Protein AF-A0A7J7H3H7-F1 (afdb_monomer_lite)

Foldseek 3Di:
DDDDDDDDDDDDPDPPPPPPPPPDPPPPVVPPCPVPPDDPPVQCPDPPHVPNQDWAPWDAWPVRQKIWTWGDPPRDLLTFIWIAGPVVRDIDTQDWPPPSADDPVRADPVVVVVCVVVVQSRTIFRDKDWDPDPDPWTWIWTQHSVRWIWIWTDDDPWIFIFTWGDDDDPDTDTDDGDDGDDPDDDD

Structure (mmCIF, N/CA/C/O backbone):
data_AF-A0A7J7H3H7-F1
#
_entry.id   AF-A0A7J7H3H7-F1
#
loop_
_atom_site.group_PDB
_atom_site.id
_atom_site.type_symbol
_atom_site.label_atom_id
_atom_site.label_alt_id
_atom_site.label_comp_id
_atom_site.label_asym_id
_atom_site.label_entity_id
_atom_site.label_seq_id
_atom_site.pdbx_PDB_ins_code
_atom_site.Cartn_x
_atom_site.Cartn_y
_atom_site.Cartn_z
_atom_site.occupancy
_atom_site.B_iso_or_equiv
_atom_site.auth_seq_id
_atom_site.auth_comp_id
_atom_site.auth_asym_id
_atom_site.auth_atom_id
_atom_site.pdbx_PDB_model_num
ATOM 1 N N . MET A 1 1 ? 69.460 -36.941 15.754 1.00 39.03 1 MET A N 1
ATOM 2 C CA . MET A 1 1 ? 68.140 -37.121 16.405 1.00 39.03 1 MET A CA 1
ATOM 3 C C . MET A 1 1 ? 67.325 -35.861 16.114 1.00 39.03 1 MET A C 1
ATOM 5 O O . MET A 1 1 ? 67.773 -34.796 16.501 1.00 39.03 1 MET A O 1
ATOM 9 N N . GLN A 1 2 ? 66.471 -35.887 15.077 1.00 38.94 2 GLN A N 1
ATOM 10 C CA . GLN A 1 2 ? 64.987 -35.837 15.147 1.00 38.94 2 GLN A CA 1
ATOM 11 C C . GLN A 1 2 ? 64.462 -34.682 16.034 1.00 38.94 2 GLN A C 1
ATOM 13 O O . GLN A 1 2 ? 64.859 -34.579 17.181 1.00 38.94 2 GLN A O 1
ATOM 18 N N . SER A 1 3 ? 63.567 -33.786 15.607 1.00 41.22 3 SER A N 1
ATOM 19 C CA . SER A 1 3 ? 62.365 -34.005 14.797 1.00 41.22 3 SER A CA 1
ATOM 20 C C . SER A 1 3 ? 61.858 -32.684 14.187 1.00 41.22 3 SER A C 1
ATOM 22 O O . SER A 1 3 ? 61.768 -31.664 14.872 1.00 41.22 3 SER A O 1
ATOM 24 N N . ALA A 1 4 ? 61.504 -32.717 12.899 1.00 49.53 4 ALA A N 1
ATOM 25 C CA . ALA A 1 4 ? 60.829 -31.635 12.192 1.00 49.53 4 ALA A CA 1
ATOM 26 C C . ALA A 1 4 ? 59.316 -31.690 12.470 1.00 49.53 4 ALA A C 1
ATOM 28 O O . ALA A 1 4 ? 58.665 -32.703 12.221 1.00 49.53 4 ALA A O 1
ATOM 29 N N . LYS A 1 5 ? 58.735 -30.589 12.963 1.00 47.81 5 LYS A N 1
ATOM 30 C CA . LYS A 1 5 ? 57.282 -30.460 13.153 1.00 47.81 5 LYS A CA 1
ATOM 31 C C . LYS A 1 5 ? 56.591 -30.292 11.795 1.00 47.81 5 LYS A C 1
ATOM 33 O O . LYS A 1 5 ? 56.569 -29.202 11.226 1.00 47.81 5 LYS A O 1
ATOM 38 N N . THR A 1 6 ? 55.991 -31.361 11.284 1.00 47.09 6 THR A N 1
ATOM 39 C CA . THR A 1 6 ? 55.124 -31.345 10.100 1.00 47.09 6 THR A CA 1
ATOM 40 C C . THR A 1 6 ? 53.803 -30.639 10.411 1.00 47.09 6 THR A C 1
ATOM 42 O O . THR A 1 6 ? 52.975 -31.100 11.197 1.00 47.09 6 THR A O 1
ATOM 45 N N . LYS A 1 7 ? 53.587 -29.482 9.778 1.00 50.78 7 LYS A N 1
ATOM 46 C CA . LYS A 1 7 ? 52.361 -28.684 9.896 1.00 50.78 7 LYS A CA 1
ATOM 47 C C . LYS A 1 7 ? 51.278 -29.311 9.007 1.00 50.78 7 LYS A C 1
ATOM 49 O O . LYS A 1 7 ? 51.259 -29.111 7.796 1.00 50.78 7 LYS A O 1
ATOM 54 N N . LYS A 1 8 ? 50.389 -30.109 9.605 1.00 51.66 8 LYS A N 1
ATOM 55 C CA . LYS A 1 8 ? 49.273 -30.780 8.919 1.00 51.66 8 LYS A CA 1
ATOM 56 C C . LYS A 1 8 ? 48.258 -29.733 8.433 1.00 51.66 8 LYS A C 1
ATOM 58 O O . LYS A 1 8 ? 47.491 -29.191 9.228 1.00 51.66 8 LYS A O 1
ATOM 63 N N . ARG A 1 9 ? 48.270 -29.415 7.133 1.00 53.56 9 ARG A N 1
ATOM 64 C CA . ARG A 1 9 ? 47.237 -28.584 6.494 1.00 53.56 9 ARG A CA 1
ATOM 65 C C . ARG A 1 9 ? 45.914 -29.355 6.518 1.00 53.56 9 ARG A C 1
ATOM 67 O O . ARG A 1 9 ? 45.829 -30.467 6.006 1.00 53.56 9 ARG A O 1
ATOM 74 N N . LYS A 1 10 ? 44.899 -28.786 7.167 1.00 56.97 10 LYS A N 1
ATOM 75 C CA . LYS A 1 10 ? 43.535 -29.323 7.177 1.00 56.97 10 LYS A CA 1
ATOM 76 C C . LYS A 1 10 ? 42.913 -29.003 5.816 1.00 56.97 10 LYS A C 1
ATOM 78 O O . LYS A 1 10 ? 42.588 -27.850 5.559 1.00 56.97 10 LYS A O 1
ATOM 83 N N . ASN A 1 11 ? 42.807 -30.000 4.940 1.00 47.84 11 ASN A N 1
ATOM 84 C CA . ASN A 1 11 ? 42.078 -29.866 3.681 1.00 47.84 11 ASN A CA 1
ATOM 85 C C . ASN A 1 11 ? 40.593 -29.654 3.996 1.00 47.84 11 ASN A C 1
ATOM 87 O O . ASN A 1 11 ? 39.948 -30.527 4.580 1.00 47.84 11 ASN A O 1
ATOM 91 N N . LEU A 1 12 ? 40.071 -28.482 3.635 1.00 56.69 12 LEU A N 1
ATOM 92 C CA . LEU A 1 12 ? 38.642 -28.204 3.642 1.00 56.69 12 LEU A CA 1
ATOM 93 C C . LEU A 1 12 ? 37.997 -29.094 2.577 1.00 56.69 12 LEU A C 1
ATOM 95 O O . LEU A 1 12 ? 38.230 -28.923 1.383 1.00 56.69 12 LEU A O 1
ATOM 99 N N . LYS A 1 13 ? 37.210 -30.077 3.018 1.00 58.62 13 LYS A N 1
ATOM 100 C CA . LYS A 1 13 ? 36.353 -30.871 2.140 1.00 58.62 13 LYS A CA 1
ATOM 101 C C . LYS A 1 13 ? 35.176 -30.002 1.695 1.00 58.62 13 LYS A C 1
ATOM 103 O O . LYS A 1 13 ? 34.117 -30.038 2.305 1.00 58.62 13 LYS A O 1
ATOM 108 N N . HIS A 1 14 ? 35.368 -29.227 0.635 1.00 50.75 14 HIS A N 1
ATOM 109 C CA . HIS A 1 14 ? 34.269 -28.865 -0.253 1.00 50.75 14 HIS A CA 1
ATOM 110 C C . HIS A 1 14 ? 34.708 -29.137 -1.692 1.00 50.75 14 HIS A C 1
ATOM 112 O O . HIS A 1 14 ? 34.981 -28.230 -2.469 1.00 50.75 14 HIS A O 1
ATOM 118 N N . SER A 1 15 ? 34.794 -30.419 -2.046 1.00 47.38 15 SER A N 1
ATOM 119 C CA . SER A 1 15 ? 34.770 -30.821 -3.448 1.00 47.38 15 SER A CA 1
ATOM 120 C C . SER A 1 15 ? 33.352 -30.573 -3.954 1.00 47.38 15 SER A C 1
ATOM 122 O O . SER A 1 15 ? 32.443 -31.356 -3.691 1.00 47.38 15 SER A O 1
ATOM 124 N N . ARG A 1 16 ? 33.135 -29.432 -4.608 1.00 49.38 16 ARG A N 1
ATOM 125 C CA . ARG A 1 16 ? 32.020 -29.286 -5.541 1.00 49.38 16 ARG A CA 1
ATOM 126 C C . ARG A 1 16 ? 32.405 -30.080 -6.781 1.00 49.38 16 ARG A C 1
ATOM 128 O O . ARG A 1 16 ? 33.102 -29.551 -7.636 1.00 49.38 16 ARG A O 1
ATOM 135 N N . SER A 1 17 ? 32.011 -31.346 -6.858 1.00 51.12 17 SER A N 1
ATOM 136 C CA . SER A 1 17 ? 31.849 -31.985 -8.162 1.00 51.12 17 SER A CA 1
ATOM 137 C C . SER A 1 17 ? 30.545 -31.445 -8.737 1.00 51.12 17 SER A C 1
ATOM 139 O O . SER A 1 17 ? 29.479 -32.029 -8.563 1.00 51.12 17 SER A O 1
ATOM 141 N N . PHE A 1 18 ? 30.616 -30.249 -9.308 1.00 45.81 18 PHE A N 1
ATOM 142 C CA . PHE A 1 18 ? 29.643 -29.870 -10.310 1.00 45.81 18 PHE A CA 1
ATOM 143 C C . PHE A 1 18 ? 30.268 -30.287 -11.629 1.00 45.81 18 PHE A C 1
ATOM 145 O O . PHE A 1 18 ? 31.048 -29.529 -12.201 1.00 45.81 18 PHE A O 1
ATOM 152 N N . ASP A 1 19 ? 29.931 -31.486 -12.096 1.00 47.25 19 ASP A N 1
ATOM 153 C CA . ASP A 1 19 ? 29.936 -31.744 -13.532 1.00 47.25 19 ASP A CA 1
ATOM 154 C C . ASP A 1 19 ? 28.781 -30.916 -14.103 1.00 47.25 19 ASP A C 1
ATOM 156 O O . ASP A 1 19 ? 27.686 -31.404 -14.358 1.00 47.25 19 ASP A O 1
ATOM 160 N N . CYS A 1 20 ? 28.985 -29.603 -14.158 1.00 47.97 20 CYS A N 1
ATOM 161 C CA . CYS A 1 20 ? 28.133 -28.706 -14.906 1.00 47.97 20 CYS A CA 1
ATOM 162 C C . CYS A 1 20 ? 28.849 -28.527 -16.238 1.00 47.97 20 CYS A C 1
ATOM 164 O O . CYS A 1 20 ? 29.561 -27.543 -16.448 1.00 47.97 20 CYS A O 1
ATOM 166 N N . GLU A 1 21 ? 28.716 -29.515 -17.125 1.00 51.53 21 GLU A N 1
ATOM 167 C CA . GLU A 1 21 ? 28.749 -29.157 -18.536 1.00 51.53 21 GLU A CA 1
ATOM 168 C C . GLU A 1 21 ? 27.665 -28.099 -18.717 1.00 51.53 21 GLU A C 1
ATOM 170 O O . GLU A 1 21 ? 26.506 -28.314 -18.360 1.00 51.53 21 GLU A O 1
ATOM 175 N N . MET A 1 22 ? 28.058 -26.921 -19.200 1.00 56.56 22 MET A N 1
ATOM 176 C CA . MET A 1 22 ? 27.081 -25.979 -19.716 1.00 56.56 22 MET A CA 1
ATOM 177 C C . MET A 1 22 ? 26.334 -26.720 -20.824 1.00 56.56 22 MET A C 1
ATOM 179 O O . MET A 1 22 ? 26.991 -27.087 -21.802 1.00 56.56 22 MET A O 1
ATOM 183 N N . PRO A 1 23 ? 25.020 -26.982 -20.699 1.00 55.38 23 PRO A N 1
ATOM 184 C CA . PRO A 1 23 ? 24.297 -27.574 -21.803 1.00 55.38 23 PRO A CA 1
ATOM 185 C C . PRO A 1 23 ? 24.458 -26.619 -22.982 1.00 55.38 23 PRO A C 1
ATOM 187 O O . PRO A 1 23 ? 24.105 -25.439 -22.897 1.00 55.38 23 PRO A O 1
ATOM 190 N N . VAL 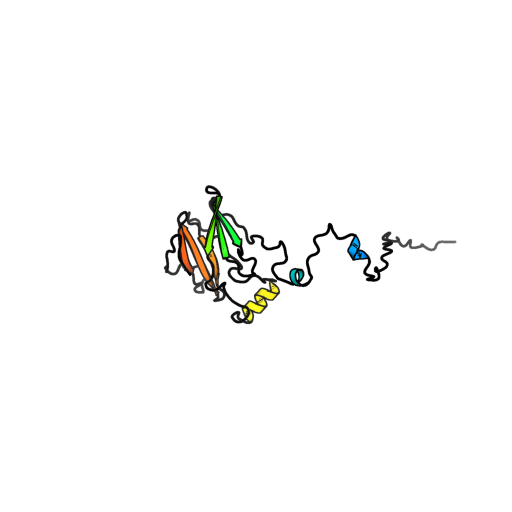A 1 24 ? 25.060 -27.121 -24.058 1.00 56.72 24 VAL A N 1
ATOM 191 C CA . VAL A 1 24 ? 24.989 -26.460 -25.355 1.00 56.72 24 VAL A CA 1
ATOM 192 C C . VAL A 1 24 ? 23.502 -26.259 -25.618 1.00 56.72 24 VAL A C 1
ATOM 194 O O . VAL A 1 24 ? 22.706 -27.175 -25.401 1.00 56.72 24 VAL A O 1
ATOM 197 N N . THR A 1 25 ? 23.112 -25.040 -25.980 1.00 56.47 25 THR A N 1
ATOM 198 C CA . THR A 1 25 ? 21.735 -24.647 -26.290 1.00 56.47 25 THR A CA 1
ATOM 199 C C . THR A 1 25 ? 21.264 -25.316 -27.586 1.00 56.47 25 THR A C 1
ATOM 201 O O . THR A 1 25 ? 20.894 -24.665 -28.556 1.00 56.47 25 THR A O 1
ATOM 204 N N . ASP A 1 26 ? 21.252 -26.641 -27.607 1.00 45.84 26 ASP A N 1
ATOM 205 C CA . ASP A 1 26 ? 20.647 -27.434 -28.654 1.00 45.84 26 ASP A CA 1
ATOM 206 C C . ASP A 1 26 ? 19.198 -27.662 -28.241 1.00 45.84 26 ASP A C 1
ATOM 208 O O . ASP A 1 26 ? 18.916 -28.502 -27.392 1.00 45.84 26 ASP A O 1
ATOM 212 N N . THR A 1 27 ? 18.322 -26.806 -28.778 1.00 58.75 27 THR A N 1
ATOM 213 C CA . THR A 1 27 ? 16.923 -26.960 -29.267 1.00 58.75 27 THR A CA 1
ATOM 214 C C . THR A 1 27 ? 16.016 -28.144 -28.844 1.00 58.75 27 THR A C 1
ATOM 216 O O . THR A 1 27 ? 14.811 -28.086 -29.069 1.00 58.75 27 THR A O 1
ATOM 219 N N . THR A 1 28 ? 16.517 -29.182 -28.185 1.00 52.38 28 THR A N 1
ATOM 220 C CA . THR A 1 28 ? 15.831 -30.413 -27.758 1.00 52.38 28 THR A CA 1
ATOM 221 C C . THR A 1 28 ? 14.975 -30.235 -26.494 1.00 52.38 28 THR A C 1
ATOM 223 O O . THR A 1 28 ? 14.140 -31.081 -26.190 1.00 52.38 28 THR A O 1
ATOM 226 N N . ILE A 1 29 ? 15.112 -29.115 -25.772 1.00 54.38 29 ILE A N 1
ATOM 227 C CA . ILE A 1 29 ? 14.327 -28.815 -24.556 1.00 54.38 29 ILE A CA 1
ATOM 228 C C . ILE A 1 29 ? 12.844 -28.499 -24.868 1.00 54.38 29 ILE A C 1
ATOM 230 O O . ILE A 1 29 ? 12.025 -28.436 -23.963 1.00 54.38 29 ILE A O 1
ATOM 234 N N . LEU A 1 30 ? 12.439 -28.362 -26.134 1.00 51.75 30 LEU A N 1
ATOM 235 C CA . LEU A 1 30 ? 11.059 -27.989 -26.477 1.00 51.75 30 LEU A CA 1
ATOM 236 C C . LEU A 1 30 ? 10.008 -29.085 -26.216 1.00 51.75 30 LEU A C 1
ATOM 238 O O . LEU A 1 30 ? 8.858 -28.752 -25.974 1.00 51.75 30 LEU A O 1
ATOM 242 N N . ASN A 1 31 ? 10.384 -30.370 -26.198 1.00 53.47 31 ASN A N 1
ATOM 243 C CA . ASN A 1 31 ? 9.402 -31.468 -26.162 1.00 53.47 31 ASN A CA 1
ATOM 244 C C . ASN A 1 31 ? 9.022 -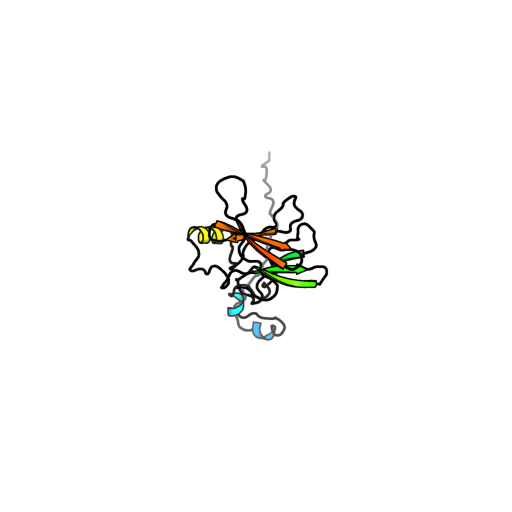31.959 -24.750 1.00 53.47 31 ASN A C 1
ATOM 246 O O . ASN A 1 31 ? 8.183 -32.846 -24.631 1.00 53.47 31 ASN A O 1
ATOM 250 N N . SER A 1 32 ? 9.650 -31.453 -23.681 1.00 52.28 32 SER A N 1
ATOM 251 C CA . SER A 1 32 ? 9.342 -31.864 -22.296 1.00 52.28 32 SER A CA 1
ATOM 252 C C . SER A 1 32 ? 8.841 -30.720 -21.411 1.00 52.28 32 SER A C 1
ATOM 254 O O . SER A 1 32 ? 8.790 -30.877 -20.192 1.00 52.28 32 SER A O 1
ATOM 256 N N . LEU A 1 33 ? 8.543 -29.558 -21.998 1.00 55.69 33 LEU A N 1
ATOM 257 C CA . LEU A 1 33 ? 8.053 -28.377 -21.283 1.00 55.69 33 LEU A CA 1
ATOM 258 C C . LEU A 1 33 ? 6.557 -28.121 -21.483 1.00 55.69 33 LEU A C 1
ATOM 260 O O . LEU A 1 33 ? 6.069 -27.097 -21.016 1.00 55.69 33 LEU A O 1
ATOM 264 N N . ASP A 1 34 ? 5.818 -29.051 -22.086 1.00 53.16 34 ASP A N 1
ATOM 265 C CA . ASP A 1 34 ? 4.370 -28.900 -22.283 1.00 53.16 34 ASP A CA 1
ATOM 266 C C . ASP A 1 34 ? 3.581 -28.790 -20.955 1.00 53.16 34 ASP A C 1
ATOM 268 O O . ASP A 1 34 ? 2.458 -28.293 -20.956 1.00 53.16 34 ASP A O 1
ATOM 272 N N . ASP A 1 35 ? 4.197 -29.143 -19.816 1.00 57.69 35 ASP A N 1
ATOM 273 C CA . ASP A 1 35 ? 3.645 -28.949 -18.462 1.00 57.69 35 ASP A CA 1
ATOM 274 C C . ASP A 1 35 ? 4.255 -27.752 -17.692 1.00 57.69 35 ASP A C 1
ATOM 276 O O . ASP A 1 35 ? 3.839 -27.443 -16.571 1.00 57.69 35 ASP A O 1
ATOM 280 N N . CYS A 1 36 ? 5.246 -27.054 -18.259 1.00 62.31 36 CYS A N 1
ATOM 281 C CA . CYS A 1 36 ? 5.861 -25.875 -17.651 1.00 62.31 36 CYS A CA 1
ATOM 282 C C . CYS A 1 36 ? 5.243 -24.610 -18.248 1.00 62.31 36 CYS A C 1
ATOM 284 O O . CYS A 1 36 ? 5.395 -24.335 -19.433 1.00 62.31 36 CYS A O 1
ATOM 286 N N . ILE A 1 37 ? 4.600 -23.790 -17.414 1.00 67.56 37 ILE A N 1
ATOM 287 C CA . ILE A 1 37 ? 4.180 -22.437 -17.800 1.00 67.56 37 ILE A CA 1
ATOM 288 C C . ILE A 1 37 ? 5.450 -21.624 -18.106 1.00 67.56 37 ILE A C 1
ATOM 290 O O . ILE A 1 37 ? 6.112 -21.117 -17.200 1.00 67.56 37 ILE A O 1
ATOM 294 N N . ILE A 1 38 ? 5.833 -21.552 -19.382 1.00 77.75 38 ILE A N 1
ATOM 295 C CA . ILE A 1 38 ? 6.938 -20.720 -19.859 1.00 77.75 38 ILE A CA 1
ATOM 296 C C . ILE A 1 38 ? 6.398 -19.299 -20.018 1.00 77.75 38 ILE A C 1
ATOM 298 O O . ILE A 1 38 ? 5.556 -19.048 -20.877 1.00 77.75 38 ILE A O 1
ATOM 302 N N . PHE A 1 39 ? 6.898 -18.362 -19.214 1.00 79.81 39 PHE A N 1
ATOM 303 C CA . PHE A 1 39 ? 6.643 -16.941 -19.440 1.00 79.81 39 PHE A CA 1
ATOM 304 C C . PHE A 1 39 ? 7.490 -16.449 -20.629 1.00 79.81 39 PHE A C 1
ATOM 306 O O . PHE A 1 39 ? 8.703 -16.692 -20.638 1.00 79.81 39 PHE A O 1
ATOM 313 N N . PRO A 1 40 ? 6.904 -15.767 -21.631 1.00 87.00 40 PRO A N 1
ATOM 314 C CA . PRO A 1 40 ? 7.674 -15.141 -22.698 1.00 87.00 40 PRO A CA 1
ATOM 315 C C . PRO A 1 40 ? 8.602 -14.061 -22.124 1.00 87.00 40 PRO A C 1
ATOM 317 O O . PRO A 1 40 ? 8.309 -13.436 -21.101 1.00 87.00 40 PRO A O 1
ATOM 320 N N . VAL A 1 41 ? 9.740 -13.828 -22.784 1.00 86.50 41 VAL A N 1
ATOM 321 C CA . VAL A 1 41 ? 10.760 -12.871 -22.312 1.00 86.50 41 VAL A CA 1
ATOM 322 C C . VAL A 1 41 ? 10.158 -11.480 -22.154 1.00 86.50 41 VAL A C 1
ATOM 324 O O . VAL A 1 41 ? 10.452 -10.789 -21.181 1.00 86.50 41 VAL A O 1
ATOM 327 N N . GLU A 1 42 ? 9.271 -11.105 -23.071 1.00 89.00 42 GLU A N 1
ATOM 328 C CA . GLU A 1 42 ? 8.557 -9.834 -23.091 1.00 89.00 42 GLU A CA 1
ATOM 329 C C . GLU A 1 42 ? 7.750 -9.605 -21.817 1.00 89.00 42 GLU A C 1
ATOM 331 O O . GLU A 1 42 ? 7.630 -8.457 -21.408 1.00 89.00 42 GLU A O 1
ATOM 336 N N . GLU A 1 43 ? 7.231 -10.664 -21.192 1.00 86.12 43 GLU A N 1
ATOM 337 C CA . GLU A 1 43 ? 6.433 -10.604 -19.966 1.00 86.12 43 GLU A CA 1
ATOM 338 C C . GLU A 1 43 ? 7.325 -10.559 -18.714 1.00 86.12 43 GLU A C 1
ATOM 340 O O . GLU A 1 43 ? 7.037 -9.836 -17.762 1.00 86.12 43 GLU A O 1
ATOM 345 N N . ILE A 1 44 ? 8.468 -11.251 -18.739 1.00 85.75 44 ILE A N 1
ATOM 346 C CA . ILE A 1 44 ? 9.441 -11.271 -17.634 1.00 85.75 44 ILE A CA 1
ATOM 347 C C . ILE A 1 44 ? 10.151 -9.917 -17.476 1.00 85.75 44 ILE A C 1
ATOM 349 O O . ILE A 1 44 ? 10.562 -9.557 -16.373 1.00 85.75 44 ILE A O 1
ATOM 353 N N . VAL A 1 45 ? 10.324 -9.156 -18.561 1.00 88.38 45 VAL A N 1
ATOM 354 C CA . VAL A 1 45 ? 10.989 -7.841 -18.508 1.00 88.38 45 VAL A CA 1
ATOM 355 C C . VAL A 1 45 ? 10.063 -6.695 -18.085 1.00 88.38 45 VAL A C 1
ATOM 357 O O . VAL A 1 45 ? 10.560 -5.595 -17.835 1.00 88.38 45 VAL A O 1
ATOM 360 N N . GLN A 1 46 ? 8.748 -6.926 -17.988 1.00 86.81 46 GLN A N 1
ATOM 361 C CA . GLN A 1 46 ? 7.803 -5.906 -17.524 1.00 86.81 46 GLN A CA 1
ATOM 362 C C . GLN A 1 46 ? 7.833 -5.741 -16.005 1.00 86.81 46 GLN A C 1
ATOM 364 O O . GLN A 1 46 ? 8.216 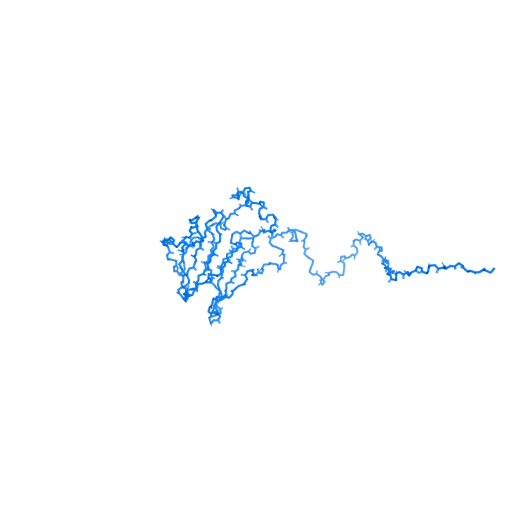-6.635 -15.249 1.00 86.81 46 GLN A O 1
ATOM 369 N N . TYR A 1 47 ? 7.367 -4.578 -15.553 1.00 85.81 47 TYR A N 1
ATOM 370 C CA . TYR A 1 47 ? 7.120 -4.308 -14.144 1.00 85.81 47 TYR A CA 1
ATOM 371 C C . TYR A 1 47 ? 5.673 -3.859 -13.932 1.00 85.81 47 TYR A C 1
ATOM 373 O O . TYR A 1 47 ? 5.218 -2.971 -14.654 1.00 85.81 47 TYR A O 1
ATOM 381 N N . PRO A 1 48 ? 4.977 -4.383 -12.908 1.00 88.12 48 PRO A N 1
ATOM 382 C CA . PRO A 1 48 ? 5.382 -5.463 -12.002 1.00 88.12 48 PRO A CA 1
ATOM 383 C C . PRO A 1 48 ? 5.579 -6.802 -12.729 1.00 88.12 48 PRO A C 1
ATOM 385 O O . PRO A 1 48 ? 4.994 -7.042 -13.780 1.00 88.12 48 PRO A O 1
ATOM 388 N N . LEU A 1 49 ? 6.416 -7.669 -12.155 1.00 88.50 49 LEU A N 1
ATOM 389 C CA . LEU A 1 49 ? 6.618 -9.015 -12.689 1.00 88.50 49 LEU A CA 1
ATOM 390 C C . LEU A 1 49 ? 5.301 -9.812 -12.647 1.00 88.50 49 LEU A C 1
ATOM 392 O O . LEU A 1 49 ? 4.454 -9.550 -11.781 1.00 88.50 49 LEU A O 1
ATOM 396 N N . PRO A 1 50 ? 5.142 -10.831 -13.502 1.00 86.69 50 PRO A N 1
ATOM 397 C CA . PRO A 1 50 ? 4.016 -11.755 -13.417 1.00 86.69 50 PRO A CA 1
ATOM 398 C C . PRO A 1 50 ? 3.858 -12.316 -12.002 1.00 86.69 50 PRO A C 1
ATOM 400 O O . PRO A 1 50 ? 4.820 -12.763 -11.378 1.00 86.69 50 PRO A O 1
ATOM 403 N N . GLY A 1 51 ? 2.642 -12.231 -11.457 1.00 85.75 51 GLY A N 1
ATOM 404 C CA . GLY A 1 51 ? 2.331 -12.668 -10.091 1.00 85.75 51 GLY A CA 1
ATOM 405 C C . GLY A 1 51 ? 2.779 -11.725 -8.961 1.00 85.75 51 GLY A C 1
ATOM 406 O O . GLY A 1 51 ? 2.483 -12.007 -7.803 1.00 85.75 51 GLY A O 1
ATOM 407 N N . TYR A 1 52 ? 3.434 -10.595 -9.256 1.00 85.38 52 TYR A N 1
ATOM 408 C CA . TYR A 1 52 ? 3.876 -9.603 -8.257 1.00 85.38 52 TYR A CA 1
ATOM 409 C C . TYR A 1 52 ? 2.906 -8.423 -8.055 1.00 85.38 52 TYR A C 1
ATOM 411 O O . TYR A 1 52 ? 3.235 -7.465 -7.351 1.00 85.38 52 TYR A O 1
ATOM 419 N N . GLY A 1 53 ? 1.693 -8.495 -8.610 1.00 86.00 53 GLY A N 1
ATOM 420 C CA . GLY A 1 53 ? 0.594 -7.550 -8.371 1.00 86.00 53 GLY A CA 1
ATOM 421 C C . GLY A 1 53 ? -0.072 -7.731 -7.001 1.00 86.00 53 GLY A C 1
ATOM 422 O O . GLY A 1 53 ? -1.285 -7.880 -6.918 1.00 86.00 53 GLY A O 1
ATOM 423 N N . ALA A 1 54 ? 0.711 -7.784 -5.922 1.00 89.94 54 ALA A N 1
ATOM 424 C CA . ALA A 1 54 ? 0.213 -7.992 -4.563 1.00 89.94 54 ALA A CA 1
ATOM 425 C C . ALA A 1 54 ? 0.080 -6.664 -3.788 1.00 89.94 54 ALA A C 1
ATOM 427 O O . ALA A 1 54 ? 0.852 -5.728 -4.030 1.00 89.94 54 ALA A O 1
ATOM 428 N N . PRO A 1 55 ? -0.847 -6.572 -2.815 1.00 92.94 55 PRO A N 1
ATOM 429 C CA . PRO A 1 55 ? -0.892 -5.460 -1.875 1.00 92.94 55 PRO A CA 1
ATOM 430 C C . PRO A 1 55 ? 0.440 -5.271 -1.142 1.00 92.94 55 PRO A C 1
ATOM 432 O O . PRO A 1 55 ? 1.096 -6.227 -0.730 1.00 92.94 55 PRO A O 1
ATOM 435 N N . THR A 1 56 ? 0.832 -4.018 -0.944 1.00 92.12 56 THR A N 1
ATOM 436 C CA . THR A 1 56 ? 2.067 -3.636 -0.247 1.00 92.12 56 THR A CA 1
ATOM 437 C C . THR A 1 56 ? 1.769 -2.670 0.892 1.00 92.12 56 THR A C 1
ATOM 439 O O . THR A 1 56 ? 0.683 -2.097 0.956 1.00 92.12 56 THR A O 1
ATOM 442 N N . SER A 1 57 ? 2.728 -2.488 1.806 1.00 92.75 57 SER A N 1
ATOM 443 C CA . SER A 1 57 ? 2.592 -1.582 2.958 1.00 92.75 57 SER A CA 1
ATOM 444 C C . SER A 1 57 ? 1.299 -1.829 3.738 1.00 92.75 57 SER A C 1
ATOM 446 O O . SER A 1 57 ? 0.526 -0.911 3.971 1.00 92.75 57 SER A O 1
ATOM 448 N N . ILE A 1 58 ? 1.017 -3.084 4.081 1.00 95.25 58 ILE A N 1
ATOM 449 C CA . ILE A 1 58 ? -0.196 -3.454 4.816 1.00 95.25 58 ILE A CA 1
ATOM 450 C C . ILE A 1 58 ? -0.072 -2.941 6.255 1.00 95.25 58 ILE A C 1
ATOM 452 O O . ILE A 1 58 ? 0.980 -3.087 6.881 1.00 95.25 58 ILE A O 1
ATOM 456 N N . SER A 1 59 ? -1.113 -2.308 6.786 1.00 93.94 59 SER A N 1
ATOM 457 C CA . SER A 1 59 ? -1.141 -1.820 8.167 1.00 93.94 59 SER A CA 1
ATOM 458 C C . SER A 1 59 ? -2.555 -1.846 8.732 1.00 93.94 59 SER A C 1
ATOM 460 O O . SER A 1 59 ? -3.523 -1.649 8.004 1.00 93.94 59 SER A O 1
ATOM 462 N N . PHE A 1 60 ? -2.661 -2.070 10.037 1.00 92.31 60 PHE A N 1
ATOM 463 C CA . PHE A 1 60 ? -3.931 -2.057 10.757 1.00 92.31 60 PHE A CA 1
ATOM 464 C C . PHE A 1 60 ? -4.240 -0.651 11.258 1.00 92.31 60 PHE A C 1
ATOM 466 O O . PHE A 1 60 ? -3.327 0.101 11.621 1.00 92.31 60 PHE A O 1
ATOM 473 N N . SER A 1 61 ? -5.522 -0.297 11.276 1.00 90.06 61 SER A N 1
ATOM 474 C CA . SER A 1 61 ? -5.969 0.923 11.931 1.00 90.06 61 SER A CA 1
ATOM 475 C C . SER A 1 61 ? -5.678 0.869 13.436 1.00 90.06 61 SER A C 1
ATOM 477 O O . SER A 1 61 ? -5.598 -0.213 14.008 1.00 90.06 61 SER A O 1
ATOM 479 N N . PRO A 1 62 ? -5.541 2.018 14.123 1.00 88.38 62 PRO A N 1
ATOM 480 C CA . PRO A 1 62 ? -5.266 2.048 15.565 1.00 88.38 62 PRO A CA 1
ATOM 481 C C . PRO A 1 62 ? -6.314 1.351 16.447 1.00 88.38 62 PRO A C 1
ATOM 483 O O . PRO A 1 62 ? -6.072 1.135 17.630 1.00 88.38 62 PRO A O 1
ATOM 486 N N . ASP A 1 63 ? -7.494 1.082 15.896 1.00 86.50 63 ASP A N 1
ATOM 487 C CA . ASP A 1 63 ? -8.606 0.387 16.535 1.00 86.50 63 ASP A CA 1
ATOM 488 C C . ASP A 1 63 ? -8.872 -1.007 15.937 1.00 86.50 63 ASP A C 1
ATOM 490 O O . ASP A 1 63 ? -9.913 -1.590 16.220 1.00 86.50 63 ASP A O 1
ATOM 494 N N . ASP A 1 64 ? -7.973 -1.503 15.083 1.00 89.06 64 ASP A N 1
ATOM 495 C CA . ASP A 1 64 ? -7.990 -2.824 14.443 1.00 89.06 64 ASP A CA 1
ATOM 496 C C . ASP A 1 64 ? -9.233 -3.166 13.600 1.00 89.06 64 ASP A C 1
ATOM 498 O O . ASP A 1 64 ? -9.381 -4.306 13.172 1.00 89.06 64 ASP A O 1
ATOM 502 N N . SER A 1 65 ? -10.119 -2.209 13.308 1.00 88.69 65 SER A N 1
ATOM 503 C CA . SER A 1 65 ? -11.321 -2.452 12.490 1.00 88.69 65 SER A CA 1
ATOM 504 C C . SER A 1 65 ? -11.057 -2.444 10.983 1.00 88.69 65 SER A C 1
ATOM 506 O O . SER A 1 65 ? -11.793 -3.071 10.224 1.00 88.69 65 SER A O 1
ATOM 508 N N . LEU A 1 66 ? -10.015 -1.736 10.537 1.00 91.12 66 LEU A N 1
ATOM 509 C CA . LEU A 1 66 ? -9.693 -1.562 9.124 1.00 91.12 66 LEU A CA 1
ATOM 510 C C . LEU A 1 66 ? -8.261 -2.009 8.837 1.00 91.12 66 LEU A C 1
ATOM 512 O O . LEU A 1 66 ? -7.337 -1.748 9.610 1.00 91.12 66 LEU A O 1
ATOM 516 N N . ILE A 1 67 ? -8.061 -2.598 7.663 1.00 94.44 67 ILE A N 1
ATOM 517 C CA . ILE A 1 67 ? -6.737 -2.841 7.092 1.00 94.44 67 ILE A CA 1
ATOM 518 C C . ILE A 1 67 ? -6.523 -1.855 5.951 1.00 94.44 67 ILE A C 1
ATOM 520 O O . ILE A 1 67 ? -7.295 -1.828 4.999 1.00 94.44 67 ILE A O 1
ATOM 524 N N . THR A 1 68 ? -5.454 -1.072 6.006 1.00 94.44 68 THR A N 1
ATOM 525 C CA . THR A 1 68 ? -5.002 -0.243 4.884 1.00 94.44 68 THR A CA 1
ATOM 526 C C . THR A 1 68 ? -3.876 -0.926 4.130 1.00 94.44 68 THR A C 1
ATOM 528 O O . THR A 1 68 ? -3.067 -1.653 4.713 1.00 94.44 68 THR A O 1
ATOM 531 N N . TYR A 1 69 ? -3.788 -0.671 2.830 1.00 95.38 69 TYR A N 1
ATOM 532 C CA . TYR A 1 69 ? -2.679 -1.129 1.999 1.00 95.38 69 TYR A CA 1
ATOM 533 C C . TYR A 1 69 ? -2.573 -0.324 0.706 1.00 95.38 69 TYR A C 1
ATOM 535 O O . TYR A 1 69 ? -3.499 0.371 0.288 1.00 95.38 69 TYR A O 1
ATOM 543 N N . LEU A 1 70 ? -1.416 -0.439 0.061 1.00 93.62 70 LEU A N 1
ATOM 544 C CA . LEU A 1 70 ? -1.148 0.107 -1.260 1.00 93.62 70 LEU A CA 1
ATOM 545 C C . LEU A 1 70 ? -1.352 -0.969 -2.315 1.00 93.62 70 LEU A C 1
ATOM 547 O O . LEU A 1 70 ? -0.721 -2.027 -2.252 1.00 93.62 70 LEU A O 1
ATOM 551 N N . PHE A 1 71 ? -2.194 -0.686 -3.299 1.00 93.12 71 PHE A N 1
ATOM 552 C CA . PHE A 1 71 ? -2.514 -1.627 -4.365 1.00 93.12 71 PHE A CA 1
ATOM 553 C C . PHE A 1 71 ? -2.748 -0.909 -5.697 1.00 93.12 71 PHE A C 1
ATOM 555 O O . PHE A 1 71 ? -3.090 0.274 -5.729 1.00 93.12 71 PHE A O 1
ATOM 562 N N . SER A 1 72 ? -2.531 -1.635 -6.790 1.00 90.62 72 SER A N 1
ATOM 563 C CA . SER A 1 72 ? -2.841 -1.223 -8.158 1.00 90.62 72 SER A CA 1
ATOM 564 C C . SER A 1 72 ? -3.797 -2.262 -8.738 1.00 90.62 72 SER A C 1
ATOM 566 O O . SER A 1 72 ? -3.465 -3.442 -8.815 1.00 90.62 72 SER A O 1
ATOM 568 N N . SER A 1 73 ? -5.001 -1.830 -9.109 1.00 85.94 73 SER A N 1
ATOM 569 C CA . SER A 1 73 ? -6.041 -2.705 -9.669 1.00 85.94 73 SER A CA 1
ATOM 570 C C . SER A 1 73 ? -5.779 -3.100 -11.122 1.00 85.94 73 SER A C 1
ATOM 572 O O . SER A 1 73 ? -6.299 -4.100 -11.598 1.00 85.94 73 SER A O 1
ATOM 574 N N . ASP A 1 74 ? -5.001 -2.288 -11.827 1.00 85.88 74 ASP A N 1
ATOM 575 C CA . ASP A 1 74 ? -4.633 -2.397 -13.237 1.00 85.88 74 ASP A CA 1
ATOM 576 C C . ASP A 1 74 ? -3.292 -3.119 -13.452 1.00 85.88 74 ASP A C 1
ATOM 578 O O . ASP A 1 74 ? -2.824 -3.210 -14.583 1.00 85.88 74 ASP A O 1
ATOM 582 N N . ASN A 1 75 ? -2.681 -3.642 -12.380 1.00 84.06 75 ASN A N 1
ATOM 583 C CA . ASN A 1 75 ? -1.350 -4.258 -12.396 1.00 84.06 75 ASN A CA 1
ATOM 584 C C . ASN A 1 75 ? -0.269 -3.323 -12.975 1.00 84.06 75 ASN A C 1
ATOM 586 O O . ASN A 1 75 ? 0.659 -3.766 -13.646 1.00 84.06 75 ASN A O 1
ATOM 590 N N . SER A 1 76 ? -0.391 -2.022 -12.716 1.00 87.25 76 SER A N 1
ATOM 591 C CA . SER A 1 76 ? 0.601 -1.010 -13.057 1.00 87.25 76 SER A CA 1
ATOM 592 C C . SER A 1 76 ? 1.478 -0.670 -11.849 1.00 87.25 76 SER A C 1
ATOM 594 O O . SER A 1 76 ? 1.309 -1.170 -10.732 1.00 87.25 76 SER A O 1
ATOM 596 N N . LEU A 1 77 ? 2.460 0.207 -12.060 1.00 87.56 77 LEU A N 1
ATOM 597 C CA . LEU A 1 77 ? 3.256 0.751 -10.962 1.00 87.56 77 LEU A CA 1
ATOM 598 C C . LEU A 1 77 ? 2.490 1.805 -10.148 1.00 87.56 77 LEU A C 1
ATOM 600 O O . LEU A 1 77 ? 2.937 2.120 -9.045 1.00 87.56 77 LEU A O 1
ATOM 604 N N . ASN A 1 78 ? 1.356 2.314 -10.649 1.00 88.69 78 ASN A N 1
ATOM 605 C CA . ASN A 1 78 ? 0.564 3.375 -10.026 1.00 88.69 78 ASN A CA 1
ATOM 606 C C . ASN A 1 78 ? -0.271 2.827 -8.870 1.00 88.69 78 ASN A C 1
ATOM 608 O O . ASN A 1 78 ? -1.353 2.266 -9.049 1.00 88.69 78 ASN A O 1
ATOM 612 N N . ARG A 1 79 ? 0.226 3.011 -7.649 1.00 90.44 79 ARG A N 1
ATOM 613 C CA . ARG A 1 79 ? -0.438 2.517 -6.443 1.00 90.44 79 ARG A CA 1
ATOM 614 C C . ARG A 1 79 ? -1.358 3.567 -5.843 1.00 90.44 79 ARG A C 1
ATOM 616 O O . ARG A 1 79 ? -1.051 4.760 -5.809 1.00 90.44 79 ARG A O 1
ATOM 623 N N . LYS A 1 80 ? -2.472 3.084 -5.308 1.00 91.75 80 LYS A N 1
ATOM 624 C CA . LYS A 1 80 ? -3.456 3.858 -4.555 1.00 91.75 80 LYS A CA 1
ATOM 625 C C . LYS A 1 80 ? -3.617 3.257 -3.160 1.00 91.75 80 LYS A C 1
ATOM 627 O O . LYS A 1 80 ? -3.282 2.091 -2.941 1.00 91.75 80 LYS A O 1
ATOM 632 N N . VAL A 1 81 ? -4.112 4.053 -2.219 1.00 92.50 81 VAL A N 1
ATOM 633 C CA . VAL A 1 81 ? -4.441 3.598 -0.866 1.00 92.50 81 VAL A CA 1
ATOM 634 C C . VAL A 1 81 ? -5.836 3.001 -0.875 1.00 92.50 81 VAL A C 1
ATOM 636 O O . VAL A 1 81 ? -6.812 3.682 -1.194 1.00 92.50 81 VAL A O 1
ATOM 639 N N . PHE A 1 82 ? -5.919 1.744 -0.468 1.00 92.69 82 PHE A N 1
ATOM 640 C CA . PHE A 1 82 ? -7.168 1.042 -0.240 1.00 92.69 82 PHE A CA 1
ATOM 641 C C . PHE A 1 82 ? -7.345 0.745 1.244 1.00 92.69 82 PHE A C 1
ATOM 643 O O . PHE A 1 82 ? -6.370 0.577 1.983 1.00 92.69 82 PHE A O 1
ATOM 650 N N . THR A 1 83 ? -8.602 0.648 1.654 1.00 93.31 83 THR A N 1
ATOM 651 C CA . THR A 1 83 ? -9.019 0.071 2.929 1.00 93.31 83 THR A CA 1
ATOM 652 C C . THR A 1 83 ? -9.788 -1.205 2.698 1.00 93.31 83 THR A C 1
ATOM 654 O O . THR A 1 83 ? -10.513 -1.343 1.717 1.00 93.31 83 THR A O 1
ATOM 657 N N . PHE A 1 84 ? -9.652 -2.123 3.637 1.00 93.31 84 PHE A N 1
ATOM 658 C CA . PHE A 1 84 ? -10.467 -3.308 3.753 1.00 93.31 84 PHE A CA 1
ATOM 659 C C . PHE A 1 84 ? -11.109 -3.325 5.133 1.00 93.31 84 PHE A C 1
ATOM 661 O O . PHE A 1 84 ? -10.410 -3.273 6.148 1.00 93.31 84 PHE A O 1
ATOM 668 N N . ASP A 1 85 ? -12.434 -3.357 5.145 1.00 91.75 85 ASP A N 1
ATOM 669 C CA . ASP A 1 85 ? -13.229 -3.473 6.359 1.00 91.75 85 ASP A CA 1
ATOM 670 C C . ASP A 1 85 ? -13.364 -4.946 6.753 1.00 91.75 85 ASP A C 1
ATOM 672 O O . ASP A 1 85 ? -13.782 -5.782 5.948 1.00 91.75 85 ASP A O 1
ATOM 676 N N . LEU A 1 86 ? -12.990 -5.258 7.994 1.00 89.50 86 LEU A N 1
ATOM 677 C CA . LEU A 1 86 ? -13.024 -6.612 8.536 1.00 89.50 86 LEU A CA 1
ATOM 678 C C . LEU A 1 86 ? -14.438 -7.096 8.862 1.00 89.50 86 LEU A C 1
ATOM 680 O O . LEU A 1 86 ? -14.666 -8.304 8.859 1.00 89.50 86 LEU A O 1
ATOM 684 N N . GLU A 1 87 ? -15.380 -6.193 9.140 1.00 90.69 87 GLU A N 1
ATOM 685 C CA . GLU A 1 87 ? -16.758 -6.576 9.458 1.00 90.69 87 GLU A CA 1
ATOM 686 C C . GLU A 1 87 ? -17.563 -6.850 8.189 1.00 90.69 87 GLU A C 1
ATOM 688 O O . GLU A 1 87 ? -18.258 -7.862 8.085 1.00 90.69 87 GLU A O 1
ATOM 693 N N . THR A 1 88 ? -17.466 -5.955 7.204 1.00 89.06 88 THR A N 1
ATOM 694 C CA . THR A 1 88 ? -18.224 -6.077 5.951 1.00 89.06 88 THR A CA 1
ATOM 695 C C . THR A 1 88 ? -17.495 -6.865 4.864 1.00 89.06 88 THR A C 1
ATOM 697 O O . THR A 1 88 ? -18.116 -7.208 3.854 1.00 89.06 88 THR A O 1
ATOM 700 N N . CYS A 1 89 ? -16.208 -7.174 5.058 1.00 91.06 89 CYS A N 1
ATOM 701 C CA . CYS A 1 89 ? -15.328 -7.829 4.085 1.00 91.06 89 CYS A CA 1
ATOM 702 C C . CYS A 1 89 ? -15.259 -7.095 2.734 1.00 91.06 89 CYS A C 1
ATOM 704 O O . CYS A 1 89 ? -15.155 -7.726 1.678 1.00 91.06 89 CYS A O 1
ATOM 706 N N . LYS A 1 90 ? -15.346 -5.760 2.750 1.00 90.50 90 LYS A N 1
ATOM 707 C CA . LYS A 1 90 ? -15.329 -4.922 1.544 1.00 90.50 90 LYS A CA 1
ATOM 708 C C . LYS A 1 90 ? -14.026 -4.153 1.414 1.00 90.50 90 LYS A C 1
ATOM 710 O O . LYS A 1 90 ? -13.507 -3.615 2.387 1.00 90.50 90 LYS A O 1
ATOM 715 N N . GLN A 1 91 ? -13.532 -4.086 0.180 1.00 91.19 91 GLN A N 1
ATOM 716 C CA . GLN A 1 91 ? -12.412 -3.239 -0.212 1.00 91.19 91 GLN A CA 1
ATOM 717 C C . GLN A 1 91 ? -12.927 -1.930 -0.809 1.00 91.19 91 GLN A C 1
ATOM 719 O O . GLN A 1 91 ? -13.780 -1.948 -1.696 1.00 91.19 91 GLN A O 1
ATOM 724 N N . GLU A 1 92 ? -12.342 -0.812 -0.392 1.00 89.06 92 GLU A N 1
ATOM 725 C CA . GLU A 1 92 ? -12.693 0.524 -0.868 1.00 89.06 92 GLU A CA 1
ATOM 726 C C . GLU A 1 92 ? -11.444 1.362 -1.159 1.00 89.06 92 GLU A C 1
ATOM 728 O O . GLU A 1 92 ? -10.403 1.221 -0.512 1.00 89.06 92 GLU A O 1
ATOM 733 N N . LEU A 1 93 ? -11.537 2.219 -2.177 1.00 89.38 93 LEU A N 1
ATOM 734 C CA . LEU A 1 93 ? -10.489 3.174 -2.524 1.00 89.38 93 LEU A CA 1
ATOM 735 C C . LEU A 1 93 ? -10.596 4.385 -1.596 1.00 89.38 93 LEU A C 1
ATOM 737 O O . LEU A 1 93 ? -11.605 5.084 -1.609 1.00 89.38 93 LEU A O 1
ATOM 741 N N . VAL A 1 94 ? -9.532 4.658 -0.848 1.00 86.50 94 VAL A N 1
ATOM 742 C CA . VAL A 1 94 ? -9.464 5.809 0.063 1.00 86.50 94 VAL A CA 1
ATOM 743 C C . VAL A 1 94 ? -8.842 7.005 -0.628 1.00 86.50 94 VAL A C 1
ATOM 745 O O . VAL A 1 94 ? -9.328 8.128 -0.533 1.00 86.50 94 VAL A O 1
ATOM 748 N N . PHE A 1 95 ? -7.712 6.775 -1.290 1.00 86.25 95 PHE A N 1
ATOM 749 C CA . PHE A 1 95 ? -6.942 7.855 -1.872 1.00 86.25 95 PHE A CA 1
ATOM 750 C C . PHE A 1 95 ? -6.150 7.373 -3.075 1.00 86.25 95 PHE A C 1
ATOM 752 O O . PHE A 1 95 ? -5.393 6.406 -2.999 1.00 86.25 95 PHE A O 1
ATOM 759 N N . GLY A 1 96 ? -6.291 8.089 -4.181 1.00 82.06 96 GLY A N 1
ATOM 760 C CA . GLY A 1 96 ? -5.431 7.965 -5.342 1.00 82.06 96 GLY A CA 1
ATOM 761 C C . GLY A 1 96 ? -5.045 9.362 -5.811 1.00 82.06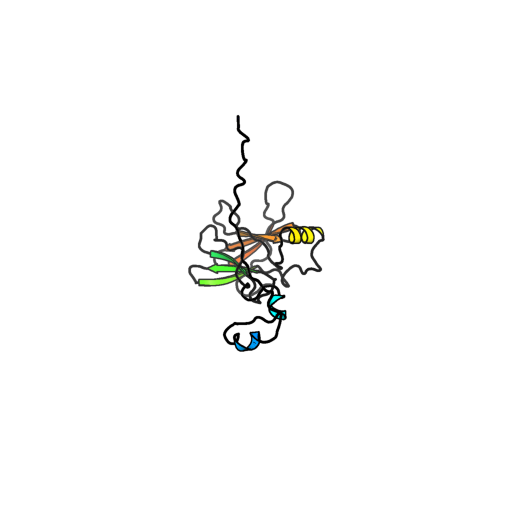 96 GLY A C 1
ATOM 762 O O . GLY A 1 96 ? -5.911 10.235 -5.833 1.00 82.06 96 GLY A O 1
ATOM 763 N N . PRO A 1 97 ? -3.774 9.604 -6.162 1.00 74.75 97 PRO A N 1
ATOM 764 C CA . PRO A 1 97 ? -3.407 10.858 -6.788 1.00 74.75 97 PRO A CA 1
ATOM 765 C C . PRO A 1 97 ? -4.151 11.003 -8.126 1.00 74.75 97 PRO A C 1
ATOM 767 O O . PRO A 1 97 ? -4.309 10.000 -8.838 1.00 74.75 97 PRO A O 1
ATOM 770 N N . PRO A 1 98 ? -4.594 12.224 -8.475 1.00 70.38 98 PRO A N 1
ATOM 771 C CA . PRO A 1 98 ? -5.172 12.486 -9.784 1.00 70.38 98 PRO A CA 1
ATOM 772 C C . PRO A 1 98 ? -4.138 12.135 -10.861 1.00 70.38 98 PRO A C 1
ATOM 774 O O . PRO A 1 98 ? -2.945 12.375 -10.676 1.00 70.38 98 PRO A O 1
ATOM 777 N N . ASP A 1 99 ? -4.598 11.515 -11.947 1.00 66.69 99 ASP A N 1
ATOM 778 C CA . ASP A 1 99 ? -3.766 11.064 -13.077 1.00 66.69 99 ASP A CA 1
ATOM 779 C C . ASP A 1 99 ? -2.718 9.975 -12.751 1.00 66.69 99 ASP A C 1
ATOM 781 O O . ASP A 1 99 ? -1.779 9.741 -13.500 1.00 66.69 99 ASP A O 1
ATOM 785 N N . GLY A 1 100 ? -2.855 9.267 -11.622 1.00 64.12 100 GLY A N 1
ATOM 786 C CA . GLY A 1 100 ? -1.939 8.172 -11.262 1.00 64.12 100 GLY A CA 1
ATOM 787 C C . GLY A 1 100 ? -0.655 8.617 -10.553 1.00 64.12 100 GLY A C 1
ATOM 788 O O . GLY A 1 100 ? 0.061 7.769 -10.019 1.00 64.12 100 GLY A O 1
ATOM 789 N N . GLY A 1 101 ? -0.429 9.927 -10.405 1.00 66.50 101 GLY A N 1
ATOM 790 C CA . GLY A 1 101 ? 0.641 10.504 -9.591 1.00 66.50 101 GLY A CA 1
ATOM 791 C C . GLY A 1 101 ? 1.732 11.191 -10.399 1.00 66.50 101 GLY A C 1
ATOM 792 O O . GLY A 1 101 ? 1.464 11.850 -11.394 1.00 66.50 101 GLY A O 1
ATOM 793 N N . LEU A 1 102 ? 2.970 11.115 -9.903 1.00 60.47 102 LEU A N 1
ATOM 794 C CA . LEU A 1 102 ? 4.114 11.656 -10.630 1.00 60.47 102 LEU A CA 1
ATOM 795 C C . LEU A 1 102 ? 4.661 10.637 -11.616 1.00 60.47 102 LEU A C 1
ATOM 797 O O . LEU A 1 102 ? 5.217 9.619 -11.198 1.00 60.47 102 LEU A O 1
ATOM 801 N N . ASP A 1 103 ? 4.607 10.999 -12.888 1.00 63.53 103 ASP A N 1
ATOM 802 C CA . ASP A 1 103 ? 5.359 10.343 -13.948 1.00 63.53 103 ASP A CA 1
ATOM 803 C C . ASP A 1 103 ? 6.858 10.635 -13.835 1.00 63.53 103 ASP A C 1
ATOM 805 O O . ASP A 1 103 ? 7.280 11.642 -13.260 1.00 63.53 103 ASP A O 1
ATOM 809 N N . GLU A 1 104 ? 7.689 9.782 -14.442 1.00 64.38 104 GLU A N 1
ATOM 810 C CA . GLU A 1 104 ? 9.154 9.928 -14.438 1.00 64.38 104 GLU A CA 1
ATOM 811 C C . GLU A 1 104 ? 9.647 11.287 -14.970 1.00 64.38 104 GLU A C 1
ATOM 813 O O . GLU A 1 104 ? 10.750 11.722 -14.631 1.00 64.38 104 GLU A O 1
ATOM 818 N N . SER A 1 105 ? 8.830 11.964 -15.780 1.00 66.75 105 SER A N 1
ATOM 819 C CA . SER A 1 105 ? 9.092 13.291 -16.342 1.00 66.75 105 SER A CA 1
ATOM 820 C C . SER A 1 105 ? 8.880 14.440 -15.349 1.00 66.75 105 SER A C 1
ATOM 822 O O . SER A 1 105 ? 9.435 15.517 -15.554 1.00 66.75 105 SER A O 1
ATOM 824 N N . ASN A 1 106 ? 8.115 14.224 -14.274 1.00 69.75 106 ASN A N 1
ATOM 825 C CA . ASN A 1 106 ? 7.680 15.263 -13.335 1.00 69.75 106 ASN A CA 1
ATOM 826 C C . ASN A 1 106 ? 8.295 15.105 -11.926 1.00 69.75 106 ASN A C 1
ATOM 828 O O . ASN A 1 106 ? 7.849 15.718 -10.958 1.00 69.75 106 ASN A O 1
ATOM 832 N N . ILE A 1 107 ? 9.327 14.267 -11.780 1.00 74.38 107 ILE A N 1
ATOM 833 C CA . ILE A 1 107 ? 10.038 14.059 -10.510 1.00 74.38 107 ILE A CA 1
ATOM 834 C C . ILE A 1 107 ? 11.294 14.942 -10.474 1.00 74.38 107 ILE A C 1
ATOM 836 O O . ILE A 1 107 ? 12.084 14.960 -11.419 1.00 74.38 107 ILE A O 1
ATOM 840 N N . SER A 1 108 ? 11.516 15.649 -9.362 1.00 79.94 108 SER A N 1
ATOM 841 C CA . SER A 1 108 ? 12.732 16.448 -9.165 1.00 79.94 108 SER A CA 1
ATOM 842 C C . SER A 1 108 ? 13.994 15.570 -9.144 1.00 79.94 108 SER A C 1
ATOM 844 O O . SER A 1 108 ? 13.960 14.399 -8.760 1.00 79.94 108 SER A O 1
ATOM 846 N N . ALA A 1 109 ? 15.147 16.127 -9.528 1.00 83.69 109 ALA A N 1
ATOM 847 C CA . ALA A 1 109 ? 16.404 15.371 -9.559 1.00 83.69 109 ALA A CA 1
ATOM 848 C C . ALA A 1 109 ? 16.801 14.806 -8.177 1.00 83.69 109 ALA A C 1
ATOM 850 O O . ALA A 1 109 ? 17.340 13.701 -8.089 1.00 83.69 109 ALA A O 1
ATOM 851 N N . GLU A 1 110 ? 16.501 15.542 -7.103 1.00 84.44 110 GLU A N 1
ATOM 852 C CA . GLU A 1 110 ? 16.711 15.098 -5.722 1.00 84.44 110 GLU A CA 1
ATOM 853 C C . GLU A 1 110 ? 15.824 13.895 -5.372 1.00 84.44 110 GLU A C 1
ATOM 855 O O . GLU A 1 110 ? 16.327 12.872 -4.899 1.00 84.44 110 GLU A O 1
ATOM 860 N N . GLU A 1 111 ? 14.524 13.972 -5.674 1.00 79.12 111 GLU A N 1
ATOM 861 C CA . GLU A 1 111 ? 13.576 12.890 -5.397 1.00 79.12 111 GLU A CA 1
ATOM 862 C C . GLU A 1 111 ? 13.881 11.644 -6.242 1.00 79.12 111 GLU A C 1
ATOM 864 O O . GLU A 1 111 ? 13.807 10.519 -5.742 1.00 79.12 111 GLU A O 1
ATOM 869 N N . LYS A 1 112 ? 14.338 11.815 -7.489 1.00 83.31 112 LYS A N 1
ATOM 870 C CA . LYS A 1 112 ? 14.810 10.705 -8.330 1.00 83.31 112 LYS A CA 1
ATOM 871 C C . LYS A 1 112 ? 15.992 9.972 -7.689 1.00 83.31 112 LYS A C 1
ATOM 873 O O . LYS A 1 112 ? 16.004 8.743 -7.640 1.00 83.31 112 LYS A O 1
ATOM 878 N N . LEU A 1 113 ? 16.964 10.708 -7.145 1.00 87.25 113 LEU A N 1
ATOM 879 C CA . LEU A 1 113 ? 18.125 10.116 -6.477 1.00 87.25 113 LEU A CA 1
ATOM 880 C C . LEU A 1 113 ? 17.742 9.422 -5.161 1.00 87.25 113 LEU A C 1
ATOM 882 O O . LEU A 1 113 ? 18.313 8.381 -4.822 1.00 87.25 113 LEU A O 1
ATOM 886 N N . ARG A 1 114 ? 16.765 9.969 -4.423 1.00 85.56 114 ARG A N 1
ATOM 887 C CA . ARG A 1 114 ? 16.196 9.321 -3.233 1.00 85.56 114 ARG A CA 1
ATOM 888 C C . ARG A 1 114 ? 15.566 7.976 -3.600 1.00 85.56 114 ARG A C 1
ATOM 890 O O . ARG A 1 114 ? 15.903 6.978 -2.963 1.00 85.56 114 ARG A O 1
ATOM 897 N N . ARG A 1 115 ? 14.710 7.944 -4.631 1.00 85.44 115 ARG A N 1
ATOM 898 C CA . ARG A 1 115 ? 14.014 6.729 -5.091 1.00 85.44 115 ARG A CA 1
ATOM 899 C C . ARG A 1 115 ? 14.962 5.657 -5.609 1.00 85.44 115 ARG A C 1
ATOM 901 O O . ARG A 1 115 ? 14.778 4.490 -5.280 1.00 85.44 115 ARG A O 1
ATOM 908 N N . GLU A 1 116 ? 16.009 6.036 -6.339 1.00 87.56 116 GLU A N 1
ATOM 909 C CA . GLU A 1 116 ? 17.034 5.087 -6.794 1.00 87.56 116 GLU A CA 1
ATOM 910 C C . GLU A 1 116 ? 17.717 4.400 -5.599 1.00 87.56 116 GLU A C 1
ATOM 912 O O . GLU A 1 116 ? 17.820 3.174 -5.536 1.00 87.56 116 GLU A O 1
ATOM 917 N N . ARG A 1 117 ? 18.103 5.180 -4.579 1.00 91.62 117 ARG A N 1
ATOM 918 C CA . ARG A 1 117 ? 18.738 4.648 -3.361 1.00 91.62 117 ARG A CA 1
ATOM 919 C C . ARG A 1 117 ? 17.803 3.766 -2.540 1.00 91.62 117 ARG A C 1
ATOM 921 O O . ARG A 1 117 ? 18.257 2.768 -1.982 1.00 91.62 117 ARG A O 1
ATOM 928 N N . SER A 1 118 ? 16.519 4.113 -2.460 1.00 84.94 118 SER A N 1
ATOM 929 C CA . SER A 1 118 ? 15.511 3.295 -1.776 1.00 84.94 118 SER A CA 1
ATOM 930 C C . SER A 1 118 ? 14.961 2.155 -2.637 1.00 84.94 118 SER A C 1
ATOM 932 O O . SER A 1 118 ? 14.177 1.353 -2.129 1.00 84.94 118 SER A O 1
ATOM 934 N N . ARG A 1 119 ? 15.386 2.051 -3.908 1.00 88.81 119 ARG A N 1
ATOM 935 C CA . ARG A 1 119 ? 14.868 1.111 -4.918 1.00 88.81 119 ARG A CA 1
ATOM 936 C C . ARG A 1 119 ? 13.344 1.201 -5.067 1.00 88.81 119 ARG A C 1
ATOM 938 O O . ARG A 1 119 ? 12.654 0.201 -5.259 1.00 88.81 119 ARG A O 1
ATOM 945 N N . GLU A 1 120 ? 12.815 2.411 -4.946 1.00 84.56 120 GLU A N 1
ATOM 946 C CA . GLU A 1 120 ? 11.387 2.711 -4.935 1.00 84.56 120 GLU A CA 1
ATOM 947 C C . GLU A 1 120 ? 10.905 2.963 -6.366 1.00 84.56 120 GLU A C 1
ATOM 949 O O . GLU A 1 120 ? 10.980 4.075 -6.878 1.00 84.56 120 GLU A O 1
ATOM 954 N N . ARG A 1 121 ? 10.445 1.889 -7.019 1.00 82.94 121 ARG A N 1
ATOM 955 C CA . ARG A 1 121 ? 9.940 1.906 -8.407 1.00 82.94 121 ARG A CA 1
ATOM 956 C C . ARG A 1 121 ? 8.439 2.178 -8.521 1.00 82.94 121 ARG A C 1
ATOM 958 O O . ARG A 1 121 ? 7.947 2.404 -9.616 1.00 82.94 121 ARG A O 1
ATOM 965 N N . GLY A 1 122 ? 7.708 2.083 -7.410 1.00 82.81 122 GLY A N 1
ATOM 966 C CA . GLY A 1 122 ? 6.272 2.350 -7.396 1.00 82.81 122 GLY A CA 1
ATOM 967 C C . GLY A 1 122 ? 5.986 3.809 -7.743 1.00 82.81 122 GLY A C 1
ATOM 968 O O . GLY A 1 122 ? 6.686 4.708 -7.279 1.00 82.81 122 GLY A O 1
ATOM 969 N N . LEU A 1 123 ? 4.950 4.018 -8.543 1.00 85.19 123 LEU A N 1
ATOM 970 C CA . LEU A 1 123 ? 4.383 5.316 -8.872 1.00 85.19 123 LEU A CA 1
ATOM 971 C C . LEU A 1 123 ? 3.105 5.543 -8.044 1.00 85.19 123 LEU A C 1
ATOM 973 O O . LEU A 1 123 ? 2.635 4.653 -7.326 1.00 85.19 123 LEU A O 1
ATOM 977 N N . GLY A 1 124 ? 2.550 6.750 -8.109 1.00 87.31 124 GLY A N 1
ATOM 978 C CA . GLY A 1 124 ? 1.421 7.144 -7.271 1.00 87.31 124 GLY A CA 1
ATOM 979 C C . GLY A 1 124 ? 1.793 7.246 -5.790 1.00 87.31 124 GLY A C 1
ATOM 980 O O . GLY A 1 124 ? 2.758 7.921 -5.424 1.00 87.31 124 GLY A O 1
ATOM 981 N N . VAL A 1 125 ? 1.016 6.590 -4.924 1.00 87.81 125 VAL A N 1
ATOM 982 C CA . VAL A 1 125 ? 1.277 6.556 -3.480 1.00 87.81 125 VAL A CA 1
ATOM 983 C C . VAL A 1 125 ? 2.303 5.480 -3.161 1.00 87.81 125 VAL A C 1
ATOM 985 O O . VAL A 1 125 ? 2.034 4.289 -3.300 1.00 87.81 125 VAL A O 1
ATOM 988 N N . THR A 1 126 ? 3.471 5.887 -2.674 1.00 86.88 126 THR A N 1
ATOM 989 C CA . THR A 1 126 ? 4.554 4.946 -2.357 1.00 86.88 126 THR A CA 1
ATOM 990 C C . THR A 1 126 ? 4.635 4.585 -0.880 1.00 86.88 126 THR A C 1
ATOM 992 O O . THR A 1 126 ? 5.071 3.486 -0.526 1.00 86.88 126 THR A O 1
ATOM 995 N N . ARG A 1 127 ? 4.215 5.500 -0.004 1.00 88.50 127 ARG A N 1
ATOM 996 C CA . ARG A 1 127 ? 4.247 5.356 1.453 1.00 88.50 127 ARG A CA 1
ATOM 997 C C . ARG A 1 127 ? 3.006 5.989 2.051 1.00 88.50 127 ARG A C 1
ATOM 999 O O . ARG A 1 127 ? 2.447 6.922 1.488 1.00 88.50 127 ARG A O 1
ATOM 1006 N N . TYR A 1 128 ? 2.599 5.484 3.198 1.00 92.06 128 TYR A N 1
ATOM 1007 C CA . TYR A 1 128 ? 1.634 6.134 4.065 1.00 92.06 128 TYR A CA 1
ATOM 1008 C C . TYR A 1 128 ? 1.887 5.645 5.489 1.00 92.06 128 TYR A C 1
ATOM 1010 O O . TYR A 1 128 ? 2.473 4.577 5.682 1.00 92.06 128 TYR A O 1
ATOM 1018 N N . GLU A 1 129 ? 1.448 6.412 6.477 1.00 90.88 129 GLU A N 1
ATOM 1019 C CA . GLU A 1 129 ? 1.597 6.041 7.880 1.00 90.88 129 GLU A CA 1
ATOM 1020 C C . GLU A 1 129 ? 0.348 6.385 8.681 1.00 90.88 129 GLU A C 1
ATOM 1022 O O . GLU A 1 129 ? -0.271 7.428 8.482 1.00 90.88 129 GLU A O 1
ATOM 1027 N N . TRP A 1 130 ? -0.008 5.514 9.624 1.00 90.56 130 TRP A N 1
ATOM 1028 C CA . TRP A 1 130 ? -1.044 5.813 10.605 1.00 90.56 130 TRP A CA 1
ATOM 1029 C C . TRP A 1 130 ? -0.544 6.827 11.628 1.00 90.56 130 TRP A C 1
ATOM 1031 O O . TRP A 1 130 ? 0.516 6.667 12.240 1.00 90.56 130 TRP A O 1
ATOM 1041 N N . VAL A 1 131 ? -1.351 7.854 11.865 1.00 88.69 131 VAL A N 1
ATOM 1042 C CA . VAL A 1 131 ? -1.065 8.881 12.858 1.00 88.69 131 VAL A CA 1
ATOM 1043 C C . VAL A 1 131 ? -1.293 8.309 14.255 1.00 88.69 131 VAL A C 1
ATOM 1045 O O . VAL A 1 131 ? -2.419 8.030 14.663 1.00 88.69 131 VAL A O 1
ATOM 1048 N N . LYS A 1 132 ? -0.214 8.193 15.031 1.00 81.25 132 LYS A N 1
ATOM 1049 C CA . LYS A 1 132 ? -0.253 7.786 16.442 1.00 81.25 132 LYS A CA 1
ATOM 1050 C C . LYS A 1 132 ? -0.592 8.989 17.323 1.00 81.25 132 LYS A C 1
ATOM 1052 O O . LYS A 1 132 ? 0.296 9.620 17.886 1.00 81.25 132 LYS A O 1
ATOM 1057 N N . THR A 1 133 ? -1.869 9.350 17.410 1.00 72.38 133 THR A N 1
ATOM 1058 C CA . THR A 1 133 ? -2.345 10.401 18.329 1.00 72.38 133 THR A CA 1
ATOM 1059 C C . THR A 1 133 ? -3.215 9.787 19.424 1.00 72.38 133 THR A C 1
ATOM 1061 O O . THR A 1 133 ? -3.934 8.828 19.178 1.00 72.38 133 THR A O 1
ATOM 1064 N N . SER A 1 134 ? -3.204 10.363 20.631 1.00 62.28 134 SER A N 1
ATOM 1065 C CA . SER A 1 134 ? -4.057 9.939 21.760 1.00 62.28 134 SER A CA 1
ATOM 1066 C C . SER A 1 134 ? -5.562 10.171 21.538 1.00 62.28 134 SER A C 1
ATOM 1068 O O . SER A 1 134 ? -6.386 9.820 22.379 1.00 62.28 134 SER A O 1
ATOM 1070 N N . LEU A 1 135 ? -5.931 10.807 20.426 1.00 63.97 135 LEU A N 1
ATOM 1071 C CA . LEU A 1 135 ? -7.309 11.011 20.002 1.00 63.97 135 LEU A CA 1
ATOM 1072 C C . LEU A 1 135 ? -7.797 9.729 19.323 1.00 63.97 135 LEU A C 1
ATOM 1074 O O . LEU A 1 135 ? -7.080 9.163 18.508 1.00 63.97 135 LEU A O 1
ATOM 1078 N N . LYS A 1 136 ? -9.051 9.327 19.563 1.00 69.19 136 LYS A N 1
ATOM 1079 C CA . LYS A 1 136 ? -9.711 8.180 18.895 1.00 69.19 136 LYS A CA 1
ATOM 1080 C C . LYS A 1 136 ? -9.959 8.390 17.385 1.00 69.19 136 LYS A C 1
ATOM 1082 O O . LYS A 1 136 ? -10.860 7.789 16.810 1.00 69.19 136 LYS A O 1
ATOM 1087 N N . LYS A 1 137 ? -9.222 9.300 16.749 1.00 79.44 137 LYS A N 1
ATOM 1088 C CA . LYS A 1 137 ? -9.353 9.636 15.335 1.00 79.44 137 LYS A CA 1
ATOM 1089 C C . LYS A 1 137 ? -8.430 8.735 14.529 1.00 79.44 137 LYS A C 1
ATOM 1091 O O . LYS A 1 137 ? -7.230 8.689 14.776 1.00 79.44 137 LYS A O 1
ATOM 1096 N N . LYS A 1 138 ? -9.001 8.051 13.546 1.00 87.00 138 LYS A N 1
ATOM 1097 C CA . LYS A 1 138 ? -8.266 7.246 12.576 1.00 87.00 138 LYS A CA 1
ATOM 1098 C C . LYS A 1 138 ? -7.782 8.176 11.477 1.00 87.00 138 LYS A C 1
ATOM 1100 O O . LYS A 1 138 ? -8.594 8.732 10.741 1.00 87.00 138 LYS A O 1
ATOM 1105 N N . THR A 1 139 ? -6.480 8.388 11.378 1.00 88.31 139 THR A N 1
ATOM 1106 C CA . THR A 1 139 ? -5.917 9.252 10.340 1.00 88.31 139 THR A CA 1
ATOM 1107 C C . THR A 1 139 ? -4.684 8.605 9.748 1.00 88.31 139 THR A C 1
ATOM 1109 O O . THR A 1 139 ? -3.814 8.162 10.495 1.00 88.31 139 THR A O 1
ATOM 1112 N N . ILE A 1 140 ? -4.602 8.572 8.422 1.00 89.88 140 ILE A N 1
ATOM 1113 C CA . ILE A 1 140 ? -3.371 8.232 7.704 1.00 89.88 140 ILE A CA 1
ATOM 1114 C C . ILE A 1 140 ? -2.742 9.496 7.132 1.00 89.88 140 ILE A C 1
ATOM 1116 O O . ILE A 1 140 ? -3.448 10.426 6.752 1.00 89.88 140 ILE A O 1
ATOM 1120 N N . MET A 1 141 ? -1.418 9.527 7.071 1.00 89.81 141 MET A N 1
ATOM 1121 C CA . MET A 1 141 ? -0.642 10.555 6.392 1.00 89.81 141 MET A CA 1
ATOM 1122 C C . MET A 1 141 ? 0.024 9.964 5.159 1.00 89.81 141 MET A C 1
ATOM 1124 O O . MET A 1 141 ? 0.660 8.915 5.233 1.00 89.81 141 MET A O 1
ATOM 1128 N N . VAL A 1 142 ? -0.102 10.663 4.037 1.00 88.81 142 VAL A N 1
ATOM 1129 C CA . VAL A 1 142 ? 0.510 10.320 2.756 1.00 88.81 142 VAL A CA 1
ATOM 1130 C C . VAL A 1 142 ? 1.492 11.435 2.381 1.00 88.81 142 VAL A C 1
ATOM 1132 O O . VAL A 1 142 ? 1.066 12.588 2.290 1.00 88.81 142 VAL A O 1
ATOM 1135 N N . PRO A 1 143 ? 2.790 11.146 2.180 1.00 84.88 143 PRO A N 1
ATOM 1136 C CA . PRO A 1 143 ? 3.747 12.142 1.728 1.00 84.88 143 PRO A CA 1
ATOM 1137 C C . PRO A 1 143 ? 3.477 12.524 0.269 1.00 84.88 143 PRO A C 1
ATOM 1139 O O . PRO A 1 143 ? 3.288 11.668 -0.597 1.00 84.88 143 PRO A O 1
ATOM 1142 N N . SER A 1 144 ? 3.492 13.826 0.008 1.00 78.38 144 SER A N 1
ATOM 1143 C CA . SER A 1 144 ? 3.466 14.414 -1.323 1.00 78.38 144 SER A CA 1
ATOM 1144 C C . SER A 1 144 ? 4.897 14.657 -1.814 1.00 78.38 144 SER A C 1
ATOM 1146 O O . SER A 1 144 ? 5.768 15.043 -1.031 1.00 78.38 144 SER A O 1
ATOM 1148 N N . PRO A 1 145 ? 5.155 14.524 -3.121 1.00 71.00 145 PRO A N 1
ATOM 1149 C CA . PRO A 1 145 ? 6.432 14.904 -3.721 1.00 71.00 145 PRO A CA 1
ATOM 1150 C C . PRO A 1 145 ? 6.810 16.378 -3.541 1.00 71.00 145 PRO A C 1
ATOM 1152 O O . PRO A 1 145 ? 7.986 16.718 -3.622 1.00 71.00 145 PRO A O 1
ATOM 1155 N N . ALA A 1 146 ? 5.827 17.248 -3.288 1.00 70.31 146 ALA A N 1
ATOM 1156 C CA . ALA A 1 146 ? 6.059 18.655 -2.967 1.00 70.31 146 ALA A CA 1
ATOM 1157 C C . ALA A 1 146 ? 6.653 18.868 -1.556 1.00 70.31 146 ALA A C 1
ATOM 1159 O O . ALA A 1 146 ? 6.938 19.998 -1.176 1.00 70.31 146 ALA A O 1
ATOM 1160 N N . GLY A 1 147 ? 6.835 17.799 -0.769 1.00 71.75 147 GLY A N 1
ATOM 1161 C CA . GLY A 1 147 ? 7.317 17.862 0.616 1.00 71.75 147 GLY A CA 1
ATOM 1162 C C . GLY A 1 147 ? 6.215 18.121 1.649 1.00 71.75 147 GLY A C 1
ATOM 1163 O O . GLY A 1 147 ? 6.498 18.248 2.838 1.00 71.75 147 GLY A O 1
ATOM 1164 N N . GLU A 1 148 ? 4.961 18.181 1.211 1.00 78.75 148 GLU A N 1
ATOM 1165 C CA . GLU A 1 148 ? 3.782 18.311 2.067 1.00 78.75 148 GLU A CA 1
ATOM 1166 C C . GLU A 1 148 ? 3.224 16.934 2.446 1.00 78.75 148 GLU A C 1
ATOM 1168 O O . GLU A 1 148 ? 3.498 15.937 1.780 1.00 78.75 148 GLU A O 1
ATOM 1173 N N . TYR A 1 149 ? 2.400 16.860 3.488 1.00 81.12 149 TYR A N 1
ATOM 1174 C CA . TYR A 1 149 ? 1.679 15.640 3.845 1.00 81.12 149 TYR A CA 1
ATOM 1175 C C . TYR A 1 149 ? 0.188 15.831 3.602 1.00 81.12 149 TYR A C 1
ATOM 1177 O O . TYR A 1 149 ? -0.382 16.862 3.935 1.00 81.12 149 TYR A O 1
ATOM 1185 N N . MET A 1 150 ? -0.481 14.817 3.070 1.00 82.88 150 MET A N 1
ATOM 1186 C CA . MET A 1 150 ? -1.938 14.761 3.048 1.00 82.88 150 MET A CA 1
ATOM 1187 C C . MET A 1 150 ? -2.423 13.843 4.164 1.00 82.88 150 MET A C 1
ATOM 1189 O O . MET A 1 150 ? -2.075 12.667 4.208 1.00 82.88 150 MET A O 1
ATOM 1193 N N . GLY A 1 151 ? -3.206 14.391 5.085 1.00 85.88 151 GLY A N 1
ATOM 1194 C CA . GLY A 1 151 ? -3.918 13.652 6.115 1.00 85.88 151 GLY A CA 1
ATOM 1195 C C . GLY A 1 151 ? -5.280 13.195 5.605 1.00 85.88 151 GLY A C 1
ATOM 1196 O O . GLY A 1 151 ? -6.044 13.999 5.083 1.00 85.88 151 GLY A O 1
ATOM 1197 N N . ILE A 1 152 ? -5.613 11.923 5.782 1.00 85.31 152 ILE A N 1
ATOM 1198 C CA . ILE A 1 152 ? -6.937 11.384 5.468 1.00 85.31 152 ILE A CA 1
ATOM 1199 C C . ILE A 1 152 ? -7.566 10.905 6.771 1.00 85.31 152 ILE A C 1
ATOM 1201 O O . ILE A 1 152 ? -7.078 9.958 7.389 1.00 85.31 152 ILE A O 1
ATOM 1205 N N . LEU A 1 153 ? -8.614 11.598 7.214 1.00 84.88 153 LEU A N 1
ATOM 1206 C CA . LEU A 1 153 ? -9.368 11.286 8.427 1.00 84.88 153 LEU A CA 1
ATOM 1207 C C . LEU A 1 153 ? -10.536 10.360 8.086 1.00 84.88 153 LEU A C 1
ATOM 1209 O O . LEU A 1 153 ? -11.382 10.737 7.280 1.00 84.88 153 LEU A O 1
ATOM 1213 N N . PHE A 1 154 ? -10.619 9.208 8.745 1.00 81.94 154 PHE A N 1
ATOM 1214 C CA . PHE A 1 154 ? -11.746 8.285 8.614 1.00 81.94 154 PHE A CA 1
ATOM 1215 C C . PHE A 1 154 ? -12.840 8.612 9.637 1.00 81.94 154 PHE A C 1
ATOM 1217 O O . PHE A 1 154 ? -12.578 8.663 10.843 1.00 81.94 154 PHE A O 1
ATOM 1224 N N . ASN A 1 155 ? -14.072 8.783 9.158 1.00 78.25 155 ASN A N 1
ATOM 1225 C CA . ASN A 1 155 ? -15.289 8.974 9.944 1.00 78.25 155 ASN A CA 1
ATOM 1226 C C . ASN A 1 155 ? -16.266 7.826 9.635 1.00 78.25 155 ASN A C 1
ATOM 1228 O O . ASN A 1 155 ? -17.247 8.001 8.919 1.00 78.25 155 ASN A O 1
ATOM 1232 N N . GLY A 1 156 ? -15.979 6.628 10.147 1.00 72.44 156 GLY A N 1
ATOM 1233 C CA . GLY A 1 156 ? -16.690 5.420 9.716 1.00 72.44 156 GLY A CA 1
ATOM 1234 C C . GLY A 1 156 ? -16.205 4.981 8.333 1.00 72.44 156 GLY A C 1
ATOM 1235 O O . GLY A 1 156 ? -15.007 4.750 8.179 1.00 72.44 156 GLY A O 1
ATOM 1236 N N . LEU A 1 157 ? -17.123 4.881 7.363 1.00 63.59 157 LEU A N 1
ATOM 1237 C CA . LEU A 1 157 ? -16.821 4.567 5.955 1.00 63.59 157 LEU A CA 1
ATOM 1238 C C . LEU A 1 157 ? -16.465 5.813 5.123 1.00 63.59 157 LEU A C 1
ATOM 1240 O O . LEU A 1 157 ? -15.863 5.697 4.061 1.00 63.59 157 LEU A O 1
ATOM 1244 N N . ASP A 1 158 ? -16.802 7.011 5.604 1.00 68.94 158 ASP A N 1
ATOM 1245 C CA . ASP A 1 158 ? -16.454 8.254 4.917 1.00 68.94 158 ASP A CA 1
ATOM 1246 C C . ASP A 1 158 ? -15.035 8.711 5.279 1.00 68.94 158 ASP A C 1
ATOM 1248 O O . ASP A 1 158 ? -14.543 8.484 6.391 1.00 68.94 158 ASP A O 1
ATOM 1252 N N . PHE A 1 159 ? -14.388 9.436 4.364 1.00 74.19 159 PHE A N 1
ATOM 1253 C CA . PHE A 1 159 ? -13.058 9.997 4.579 1.00 74.19 159 PHE A CA 1
ATOM 1254 C C . PHE A 1 159 ? -12.983 11.486 4.230 1.00 74.19 159 PHE A C 1
ATOM 1256 O O . PHE A 1 159 ? -13.689 12.012 3.371 1.00 74.19 159 PHE A O 1
ATOM 1263 N N . THR A 1 160 ? -12.125 12.213 4.942 1.00 74.25 160 THR A N 1
ATOM 1264 C CA . THR A 1 160 ? -11.884 13.645 4.722 1.00 74.25 160 THR A CA 1
ATOM 1265 C C . THR A 1 160 ? -10.414 13.879 4.429 1.00 74.25 160 THR A C 1
ATOM 1267 O O . THR A 1 160 ? -9.564 13.517 5.245 1.00 74.25 160 THR A O 1
ATOM 1270 N N . LEU A 1 161 ? -10.124 14.500 3.284 1.00 73.38 161 LEU A N 1
ATOM 1271 C CA . LEU A 1 161 ? -8.770 14.876 2.898 1.00 73.38 161 LEU A CA 1
ATOM 1272 C C . LEU A 1 161 ? -8.402 16.220 3.542 1.00 73.38 161 LEU A C 1
ATOM 1274 O O . LEU A 1 161 ? -9.166 17.185 3.509 1.00 73.38 161 LEU A O 1
ATOM 1278 N N . MET A 1 162 ? -7.222 16.283 4.140 1.00 72.25 162 MET A N 1
ATOM 1279 C CA . MET A 1 162 ? -6.655 17.475 4.757 1.00 72.25 162 MET A CA 1
ATOM 1280 C C . MET A 1 162 ? -5.220 17.645 4.270 1.00 72.25 162 MET A C 1
ATOM 1282 O O . MET A 1 162 ? -4.440 16.700 4.314 1.00 72.25 162 MET A O 1
ATOM 1286 N N . ILE A 1 163 ? -4.846 18.842 3.828 1.00 65.19 163 ILE A N 1
ATOM 1287 C CA . ILE A 1 163 ? -3.446 19.150 3.519 1.00 65.19 163 ILE A CA 1
ATOM 1288 C C . ILE A 1 163 ? -2.766 19.589 4.819 1.00 65.19 163 ILE A C 1
ATOM 1290 O O . ILE A 1 163 ? -3.234 20.485 5.519 1.00 65.19 163 ILE A O 1
ATOM 1294 N N . VAL A 1 164 ? -1.666 18.929 5.157 1.00 63.62 164 VAL A N 1
ATOM 1295 C CA . VAL A 1 164 ? -0.839 19.182 6.335 1.00 63.62 164 VAL A CA 1
ATOM 1296 C C . VAL A 1 164 ? 0.525 19.661 5.848 1.00 63.62 164 VAL A C 1
ATOM 1298 O O . VAL A 1 16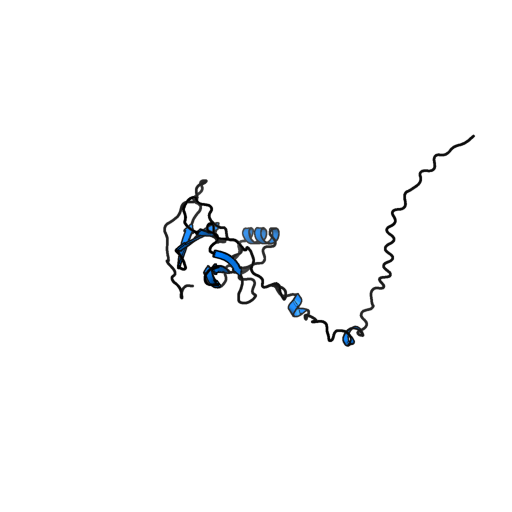4 ? 1.323 18.893 5.313 1.00 63.62 164 VAL A O 1
ATOM 1301 N N . ALA A 1 165 ? 0.804 20.947 6.043 1.00 53.09 165 ALA A N 1
ATOM 1302 C CA . ALA A 1 165 ? 2.111 21.520 5.751 1.00 53.09 165 ALA A CA 1
ATOM 1303 C C . ALA A 1 165 ? 2.978 21.538 7.016 1.00 53.09 165 ALA A C 1
ATOM 1305 O O . ALA A 1 165 ? 2.530 21.933 8.096 1.00 53.09 165 ALA A O 1
ATOM 1306 N N . GLN A 1 166 ? 4.242 21.139 6.879 1.00 50.47 166 GLN A N 1
ATOM 1307 C CA . GLN A 1 166 ? 5.219 21.223 7.957 1.00 50.47 166 GLN A CA 1
ATOM 1308 C C . GLN A 1 166 ? 5.825 22.633 7.994 1.00 50.47 166 GLN A C 1
ATOM 1310 O O . GLN A 1 166 ? 6.774 22.939 7.277 1.00 50.47 166 GLN A O 1
ATOM 1315 N N . LEU A 1 167 ? 5.272 23.514 8.833 1.00 44.81 167 LEU A N 1
ATOM 1316 C CA . LEU A 1 167 ? 5.855 24.831 9.113 1.00 44.81 167 LEU A CA 1
ATOM 1317 C C . LEU A 1 167 ? 6.972 24.696 10.158 1.00 44.81 167 LEU A C 1
ATOM 1319 O O . LEU A 1 167 ? 6.696 24.788 11.346 1.00 44.81 167 LEU A O 1
ATOM 1323 N N . TYR A 1 168 ? 8.199 24.456 9.680 1.00 42.47 168 TYR A N 1
ATOM 1324 C CA . TYR A 1 168 ? 9.544 24.730 10.245 1.00 42.47 168 TYR A CA 1
ATOM 1325 C C . TYR A 1 168 ? 9.875 24.505 11.733 1.00 42.47 168 TYR A C 1
ATOM 1327 O O . TYR A 1 168 ? 11.020 24.709 12.125 1.00 42.47 168 TYR A O 1
ATOM 1335 N N . ASP A 1 169 ? 8.959 24.043 12.563 1.00 42.06 169 ASP A N 1
ATOM 1336 C CA . ASP A 1 169 ? 9.206 23.719 13.959 1.00 42.06 169 ASP A CA 1
ATOM 1337 C C . ASP A 1 169 ? 8.532 22.381 14.266 1.00 42.06 169 ASP A C 1
ATOM 1339 O O . ASP A 1 169 ? 7.595 21.969 13.590 1.00 42.06 169 ASP A O 1
ATOM 1343 N N . THR A 1 170 ? 9.056 21.685 15.264 1.00 47.94 170 THR A N 1
ATOM 1344 C CA . THR A 1 170 ? 8.897 20.276 15.669 1.00 47.94 170 THR A CA 1
ATOM 1345 C C . THR A 1 170 ? 7.453 19.827 15.993 1.00 47.94 170 THR A C 1
ATOM 1347 O O . THR A 1 170 ? 7.230 18.828 16.676 1.00 47.94 170 THR A O 1
ATOM 1350 N N . ARG A 1 171 ? 6.445 20.573 15.539 1.00 48.34 171 ARG A N 1
ATOM 1351 C CA . ARG A 1 171 ? 5.013 20.362 15.725 1.00 48.34 171 ARG A CA 1
ATOM 1352 C C . ARG A 1 171 ? 4.317 20.379 14.364 1.00 48.34 171 ARG A C 1
ATOM 1354 O O . ARG A 1 171 ? 4.285 21.395 13.682 1.00 48.34 171 ARG A O 1
ATOM 1361 N N . MET A 1 172 ? 3.725 19.245 13.993 1.00 47.72 172 MET A N 1
ATOM 1362 C CA . MET A 1 172 ? 2.816 19.147 12.848 1.00 47.72 172 MET A CA 1
ATOM 1363 C C . MET A 1 172 ? 1.561 19.989 13.128 1.00 47.72 172 MET A C 1
ATOM 1365 O O . MET A 1 172 ? 0.807 19.671 14.050 1.00 47.72 172 MET A O 1
ATOM 1369 N N . TYR A 1 173 ? 1.336 21.060 12.362 1.00 49.31 173 TYR A N 1
ATOM 1370 C CA . TYR A 1 173 ? 0.133 21.893 12.465 1.00 49.31 173 TYR A CA 1
ATOM 1371 C C . TYR A 1 173 ? -0.880 21.503 11.379 1.00 49.31 173 TYR A C 1
ATOM 1373 O O . TYR A 1 173 ? -0.554 21.435 10.197 1.00 49.31 173 TYR A O 1
ATOM 1381 N N . LEU A 1 174 ? -2.124 21.241 11.791 1.00 46.62 174 LEU A N 1
ATOM 1382 C CA . LEU A 1 174 ? -3.251 20.945 10.905 1.00 46.62 174 LEU A CA 1
ATOM 1383 C C . LEU A 1 174 ? -3.732 22.252 10.251 1.00 46.62 174 LEU A C 1
ATOM 1385 O O . LEU A 1 174 ? -4.349 23.077 10.925 1.00 46.62 174 LEU A O 1
ATOM 1389 N N . LEU A 1 175 ? -3.463 22.454 8.961 1.00 48.81 175 LEU A N 1
ATOM 1390 C CA . LEU A 1 175 ? -4.090 23.533 8.192 1.00 48.81 175 LEU A CA 1
ATOM 1391 C C . LEU A 1 175 ? -5.475 23.067 7.714 1.00 48.81 175 LEU A C 1
ATOM 1393 O O . LEU A 1 175 ? -5.670 21.915 7.330 1.00 48.81 175 LEU A O 1
ATOM 1397 N N . MET A 1 176 ? -6.471 23.942 7.881 1.00 44.06 176 MET A N 1
ATOM 1398 C CA . MET A 1 176 ? -7.892 23.607 7.764 1.00 44.06 176 MET A CA 1
ATOM 1399 C C . MET A 1 176 ? -8.290 23.123 6.368 1.00 44.06 176 MET A C 1
ATOM 1401 O O . MET A 1 176 ? -7.728 23.526 5.355 1.00 44.06 176 MET A O 1
ATOM 1405 N N . GLY A 1 177 ? -9.281 22.229 6.380 1.00 51.56 177 GLY A N 1
ATOM 1406 C CA . GLY A 1 177 ? -9.632 21.315 5.305 1.00 51.56 177 GLY A CA 1
ATOM 1407 C C . GLY A 1 177 ? -10.182 21.954 4.042 1.00 51.56 177 GLY A C 1
ATOM 1408 O O . GLY A 1 177 ? -10.802 23.015 4.066 1.00 51.56 177 GLY A O 1
ATOM 1409 N N . ILE A 1 178 ? -10.031 21.213 2.949 1.00 45.22 178 ILE A N 1
ATOM 1410 C CA . ILE A 1 178 ? -10.812 21.418 1.741 1.00 45.22 178 ILE A CA 1
ATOM 1411 C C . ILE A 1 178 ? -11.140 20.028 1.186 1.00 45.22 178 ILE A C 1
ATOM 1413 O O . ILE A 1 178 ? -10.245 19.293 0.777 1.00 45.22 178 ILE A O 1
ATOM 1417 N N . THR A 1 179 ? -12.439 19.716 1.152 1.00 47.94 179 THR A N 1
ATOM 1418 C CA . THR A 1 179 ? -13.089 18.552 0.511 1.00 47.94 179 THR A CA 1
ATOM 1419 C C . THR A 1 179 ? -13.367 17.340 1.416 1.00 47.94 179 THR A C 1
ATOM 1421 O O . THR A 1 179 ? -12.534 16.464 1.640 1.00 47.94 179 THR A O 1
ATOM 1424 N N . THR A 1 180 ? -14.615 17.253 1.886 1.00 41.53 180 THR A N 1
ATOM 1425 C CA . THR A 1 180 ? -15.278 15.987 2.237 1.00 41.53 180 THR A CA 1
ATOM 1426 C C . THR A 1 180 ? -15.622 15.249 0.946 1.00 41.53 180 THR A C 1
ATOM 1428 O O . THR A 1 180 ? -16.437 15.742 0.165 1.00 41.53 180 THR A O 1
ATOM 1431 N N . ALA A 1 181 ? -15.012 14.090 0.713 1.00 48.16 181 ALA A N 1
ATOM 1432 C CA . ALA A 1 181 ? -15.409 13.180 -0.352 1.00 48.16 181 ALA A CA 1
ATOM 1433 C C . ALA A 1 181 ? -16.310 12.104 0.267 1.00 48.16 181 ALA A C 1
ATOM 1435 O O . ALA A 1 181 ? -15.883 11.379 1.159 1.00 48.16 181 ALA A O 1
ATOM 1436 N N . SER A 1 182 ? -17.569 12.044 -0.166 1.00 39.16 182 SER A N 1
ATOM 1437 C CA . SER A 1 182 ? -18.490 10.955 0.177 1.00 39.16 182 SER A CA 1
ATOM 1438 C C . SER A 1 182 ? -18.519 9.947 -0.969 1.00 39.16 182 SER A C 1
ATOM 1440 O O . SER A 1 182 ? -18.294 10.323 -2.126 1.00 39.16 182 SER A O 1
ATOM 1442 N N . LEU A 1 183 ? -18.773 8.680 -0.625 1.00 44.34 183 LEU A N 1
ATOM 1443 C CA . LEU A 1 183 ? -18.915 7.533 -1.523 1.00 44.34 183 LEU A CA 1
ATOM 1444 C C . LEU A 1 183 ? -19.416 7.927 -2.926 1.00 44.34 183 LEU A C 1
ATOM 1446 O O . LEU A 1 183 ? -20.562 8.335 -3.115 1.00 44.34 183 LEU A O 1
ATOM 1450 N N . GLY A 1 184 ? -18.559 7.734 -3.931 1.00 37.03 184 GLY A N 1
ATOM 1451 C CA . GLY A 1 184 ? -18.998 7.613 -5.323 1.00 37.03 184 GLY A CA 1
ATOM 1452 C C . GLY A 1 184 ? -18.537 8.681 -6.309 1.00 37.03 184 GLY A C 1
ATOM 1453 O O . GLY A 1 184 ? -18.859 8.552 -7.486 1.00 37.03 184 GLY A O 1
ATOM 1454 N N . LYS A 1 185 ? -17.778 9.702 -5.907 1.00 39.84 185 LYS A N 1
ATOM 1455 C CA . LYS A 1 185 ? -17.146 10.650 -6.845 1.00 39.84 185 LYS A CA 1
ATOM 1456 C C . LYS A 1 185 ? -16.097 11.457 -6.103 1.00 39.84 185 LYS A C 1
ATOM 1458 O O . LYS A 1 185 ? -16.529 12.306 -5.343 1.00 39.84 185 LYS A O 1
ATOM 1463 N N . VAL A 1 186 ? -14.798 11.270 -6.368 1.00 39.75 186 VAL A N 1
ATOM 1464 C CA . VAL A 1 186 ? -13.914 12.387 -6.758 1.00 39.75 186 VAL A CA 1
ATOM 1465 C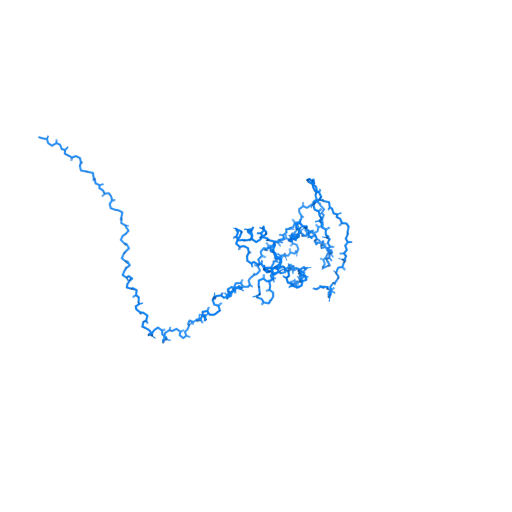 C . VAL A 1 186 ? -12.567 11.920 -7.359 1.00 39.75 186 VAL A C 1
ATOM 1467 O O . VAL A 1 186 ? -11.995 10.946 -6.880 1.00 39.75 186 VAL A O 1
ATOM 1470 N N . PHE A 1 187 ? -12.114 12.737 -8.326 1.00 40.12 187 PHE A N 1
ATOM 1471 C CA . PHE A 1 187 ? -10.779 12.971 -8.919 1.00 40.12 187 PHE A CA 1
ATOM 1472 C C . PHE A 1 187 ? -10.157 11.918 -9.844 1.00 40.12 187 PHE A C 1
ATOM 1474 O O . PHE A 1 187 ? -9.741 10.835 -9.381 1.00 40.12 187 PHE A O 1
#

Sequence (187 aa):
MQSAKTKKRKNLKHSRSFDCEMPVTDTTILNSLDDCIIFPVEEIVQYPLPGYGAPTSISFSPDDSLITYLFSSDNSLNRKVFTFDLETCKQELVFGPPDGGLDESNISAEEKLRRERSRERGLGVTRYEWVKTSLKKKTIMVPSPAGEYMGILFNGLDFTLMIVAQLYDTRMYLLMGITTASLGKVF

pLDDT: mean 72.55, std 17.87, range [37.03, 95.38]

Radius of gyration: 26.74 Å; chains: 1; bounding box: 87×62×51 Å

Secondary structure (DSSP, 8-state):
--------------------------SGGGGG-TTS----HHHHTSSSPTT----EEEEE-TTSSEEEEEE-TTSSSEEEEEEEETTT--EEEEE--GGGS--TTSS-HHHHHHHHHHT---EE----EE---SSS-EEEEEE-TTS-EEEEEEETTEEEEEEE---SSSS---PPP--EE-TT---

Organism: Camellia sinensis (NCBI:txid4442)